Protein AF-A0A936KXI1-F1 (afdb_monomer)

pLDDT: mean 82.51, std 16.14, range [38.34, 97.62]

Nearest PDB structures (foldseek):
  4yu6-assembly1_A  TM=5.692E-01  e=3.712E-03  Bacillus cereus biovar anthracis str. CI
  4yu6-assembly2_B  TM=5.458E-01  e=7.527E-03  Bacillus cereus biovar anthracis str. CI

Mean predicted aligned error: 13.29 Å

Radius of gyration: 22.0 Å; Cα contacts (8 Å, |Δi|>4): 319; chains: 1; bounding box: 42×42×62 Å

Secondary structure (DSSP, 8-state):
------EEEE-SS-EEEE-TTSBEEEE-TTT--EEEEEE-TTSSSEEEEEEEP-SS-GGG-HHHHTT-PPBT----HHHHHHHHHHHHHHHH-TT-S--------PPPPTT-PPPP------EEEEEEEEEEE-SSS---S--HHHHHHHHH-SS-EETTEES-HHHHHHHHTTTSEEEEEEEEEEEEPSS-HHHHHTSTT--S--

Solvent-accessible surface area (backbone atoms only — not comparable to full-atom values): 12319 Å² total; per-residue (Å²): 135,90,84,64,70,68,43,77,52,71,58,93,36,43,42,42,41,21,40,86,84,35,40,20,42,40,42,39,85,85,82,64,50,42,17,37,32,43,58,48,98,78,16,79,44,78,40,70,68,82,41,72,62,79,58,64,55,52,87,81,33,67,74,56,52,72,64,72,69,58,65,69,55,62,64,32,70,68,55,51,52,51,47,32,52,52,29,41,33,72,69,46,34,89,82,45,59,74,78,71,70,72,76,73,82,70,79,78,64,91,82,72,71,79,71,79,76,72,72,77,64,67,46,75,47,79,48,80,42,76,40,71,30,19,84,81,54,61,78,79,87,68,60,65,64,59,51,41,28,40,39,55,23,84,77,19,78,56,98,92,38,82,42,8,58,18,43,52,43,22,60,80,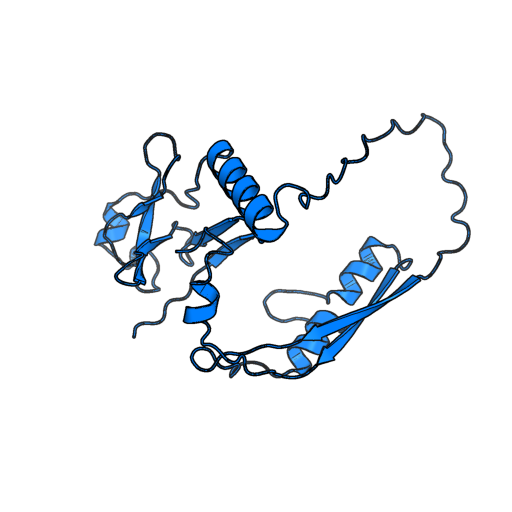46,77,60,25,33,44,47,44,58,50,69,44,67,81,42,72,48,95,55,38,52,70,60,58,64,66,43,87,69,55,71,46,80,92

Foldseek 3Di:
DQDADWDWDDDPQAIWTAAPQAFTWAADPPPRFIAGWAADPQLLDTDGPPHTDRRDDQVVPPSSVVPPGDGNRHRDPVNSVVSSVVLQCLQQNPPGPPPPVVPDPDPDPPPDDPDDPPDQQQDEDEAEAEAEAEPQGGDDPDFLVLVQCQAANQARDPPNDGGHVQNVQCVVSVNSYGYHYDRDDYDYDPHGPVVVVPPVSYPHHD

Structure (mmCIF, N/CA/C/O backbone):
data_AF-A0A936KXI1-F1
#
_entry.id   AF-A0A936KXI1-F1
#
loop_
_atom_site.group_PDB
_atom_site.id
_atom_site.type_symbol
_atom_site.label_atom_id
_atom_site.label_alt_id
_atom_site.label_comp_id
_atom_site.label_asym_id
_atom_site.label_entity_id
_atom_site.label_seq_id
_atom_site.pdbx_PDB_ins_code
_atom_site.Cartn_x
_atom_site.Cartn_y
_atom_site.Cartn_z
_atom_site.occupancy
_atom_site.B_iso_or_equiv
_atom_site.auth_seq_id
_atom_site.auth_comp_id
_atom_site.auth_asym_id
_atom_site.auth_atom_id
_atom_site.pdbx_PDB_model_num
ATOM 1 N N . MET A 1 1 ? 0.530 -11.771 -18.719 1.00 55.81 1 MET A N 1
ATOM 2 C CA . MET A 1 1 ? 0.597 -10.568 -17.866 1.00 55.81 1 MET A CA 1
ATOM 3 C C . MET A 1 1 ? 1.732 -10.787 -16.880 1.00 55.81 1 MET A C 1
ATOM 5 O O . MET A 1 1 ? 1.779 -11.860 -16.292 1.00 55.81 1 MET A O 1
ATOM 9 N N . VAL A 1 2 ? 2.698 -9.870 -16.799 1.00 68.06 2 VAL A N 1
ATOM 10 C CA . VAL A 1 2 ? 3.819 -9.984 -15.850 1.00 68.06 2 VAL A CA 1
ATOM 11 C C . VAL A 1 2 ? 3.381 -9.316 -14.554 1.00 68.06 2 VAL A C 1
ATOM 13 O O . VAL A 1 2 ? 2.976 -8.159 -14.580 1.00 68.06 2 VAL A O 1
ATOM 16 N N . ARG A 1 3 ? 3.416 -10.058 -13.446 1.00 80.56 3 ARG A N 1
ATOM 17 C CA . ARG A 1 3 ? 3.141 -9.536 -12.105 1.00 80.56 3 ARG A CA 1
ATOM 18 C C . ARG A 1 3 ? 4.456 -9.086 -11.478 1.00 80.56 3 ARG A C 1
ATOM 20 O O . ARG A 1 3 ? 5.458 -9.786 -11.610 1.00 80.56 3 ARG A O 1
ATOM 27 N N . VAL A 1 4 ? 4.442 -7.937 -10.812 1.00 88.88 4 VAL A N 1
ATOM 28 C CA . VAL A 1 4 ? 5.597 -7.390 -10.093 1.00 88.88 4 VAL A CA 1
ATOM 29 C C . VAL A 1 4 ? 5.170 -6.970 -8.694 1.00 88.88 4 VAL A C 1
ATOM 31 O O . VAL A 1 4 ? 4.046 -6.507 -8.508 1.00 88.88 4 VAL A O 1
ATOM 34 N N . ASP A 1 5 ? 6.069 -7.120 -7.727 1.00 91.75 5 ASP A N 1
ATOM 35 C CA . ASP A 1 5 ? 5.841 -6.673 -6.355 1.00 91.75 5 ASP A CA 1
ATOM 36 C C . ASP A 1 5 ? 6.420 -5.270 -6.156 1.00 91.75 5 ASP A C 1
ATOM 38 O O . ASP A 1 5 ? 7.532 -4.972 -6.594 1.00 91.75 5 ASP A O 1
ATOM 42 N N . VAL A 1 6 ? 5.672 -4.407 -5.470 1.00 93.12 6 VAL A N 1
ATOM 43 C CA . VAL A 1 6 ? 6.059 -3.021 -5.171 1.00 93.12 6 VAL A CA 1
ATOM 44 C C . VAL A 1 6 ? 5.802 -2.702 -3.701 1.00 93.12 6 VAL A C 1
ATOM 46 O O . VAL A 1 6 ? 4.993 -3.350 -3.039 1.00 93.12 6 VAL A O 1
ATOM 49 N N . LYS A 1 7 ? 6.484 -1.681 -3.183 1.00 91.88 7 LYS A N 1
ATOM 50 C CA . LYS A 1 7 ? 6.199 -1.083 -1.876 1.00 91.88 7 LYS A CA 1
ATOM 51 C C . LYS A 1 7 ? 5.368 0.174 -2.079 1.00 91.88 7 LYS A C 1
ATOM 53 O O . LYS A 1 7 ? 5.779 1.064 -2.819 1.00 91.88 7 LYS A O 1
ATOM 58 N N . LEU A 1 8 ? 4.228 0.258 -1.402 1.00 91.12 8 LEU A N 1
ATOM 59 C CA . LEU A 1 8 ? 3.399 1.459 -1.385 1.00 91.12 8 LEU A CA 1
ATOM 60 C C . LEU A 1 8 ? 3.671 2.263 -0.114 1.00 91.12 8 LEU A C 1
ATOM 62 O O . LEU A 1 8 ? 3.785 1.709 0.978 1.00 91.12 8 LEU A O 1
ATOM 66 N N . TYR A 1 9 ? 3.769 3.579 -0.269 1.00 88.50 9 TYR A N 1
ATOM 67 C CA . TYR A 1 9 ? 3.943 4.529 0.824 1.00 88.50 9 TYR A CA 1
ATOM 68 C C . TYR A 1 9 ? 2.925 5.646 0.685 1.00 88.50 9 TYR A C 1
ATOM 70 O O . TYR A 1 9 ? 2.860 6.274 -0.370 1.00 88.50 9 TYR A O 1
ATOM 78 N N . GLY A 1 10 ? 2.202 5.967 1.751 1.00 86.69 10 GLY A N 1
ATOM 79 C CA . GLY A 1 10 ? 1.204 7.022 1.681 1.00 86.69 10 GLY A CA 1
ATOM 80 C C . GLY A 1 10 ? 0.143 6.938 2.758 1.00 86.69 10 GLY A C 1
ATOM 81 O O . GLY A 1 10 ? 0.316 6.244 3.760 1.00 86.69 10 GLY A O 1
ATOM 82 N N . ASP A 1 11 ? -0.935 7.660 2.498 1.00 81.62 11 ASP A N 1
ATOM 83 C CA . ASP A 1 11 ? -2.193 7.661 3.232 1.00 81.62 11 ASP A CA 1
ATOM 84 C C . ASP A 1 11 ? -3.369 7.561 2.241 1.00 81.62 11 ASP A C 1
ATOM 86 O O . ASP A 1 11 ? -3.169 7.350 1.042 1.00 81.62 11 ASP A O 1
ATOM 90 N N . GLU A 1 12 ? -4.602 7.693 2.731 1.00 78.56 12 GLU A N 1
ATOM 91 C CA . GLU A 1 12 ? -5.818 7.620 1.916 1.00 78.56 12 GLU A CA 1
ATOM 92 C C . GLU A 1 12 ? -5.950 8.736 0.861 1.00 78.56 12 GLU A C 1
ATOM 94 O O . GLU A 1 12 ? -6.816 8.655 -0.008 1.00 78.56 12 GLU A O 1
ATOM 99 N N . PHE A 1 13 ? -5.110 9.775 0.913 1.00 83.19 13 PHE A N 1
ATOM 100 C CA . PHE A 1 13 ? -5.181 10.937 0.025 1.00 83.19 13 PHE A CA 1
ATOM 101 C C . PHE A 1 13 ? -4.009 11.033 -0.949 1.00 83.19 13 PHE A C 1
ATOM 103 O O . PHE A 1 13 ? -4.124 11.701 -1.976 1.00 83.19 13 PHE A O 1
ATOM 110 N N . TYR A 1 14 ? -2.875 10.414 -0.629 1.00 87.44 14 TYR A N 1
ATOM 111 C CA . TYR A 1 14 ? -1.707 10.369 -1.497 1.00 87.44 14 TYR A CA 1
ATOM 112 C C . TYR A 1 14 ? -0.905 9.095 -1.255 1.00 87.44 14 TYR A C 1
ATOM 114 O O . TYR A 1 14 ? -0.439 8.834 -0.146 1.00 87.44 14 TYR A O 1
ATOM 122 N N . MET A 1 15 ? -0.649 8.355 -2.330 1.00 89.69 15 MET A N 1
ATOM 123 C CA . MET A 1 15 ? 0.226 7.188 -2.332 1.00 89.69 15 MET A CA 1
ATOM 124 C C . MET A 1 15 ? 1.371 7.385 -3.322 1.00 89.69 15 MET A C 1
ATOM 126 O O . MET A 1 15 ? 1.279 8.177 -4.249 1.00 89.69 15 MET A O 1
ATOM 130 N N . ARG A 1 16 ? 2.471 6.665 -3.119 1.00 93.25 16 ARG A N 1
ATOM 131 C CA . ARG A 1 16 ? 3.530 6.477 -4.114 1.00 93.25 16 ARG A CA 1
ATOM 132 C C . ARG A 1 16 ? 3.997 5.032 -4.096 1.00 93.25 16 ARG A C 1
ATOM 134 O O . ARG A 1 16 ? 4.018 4.406 -3.033 1.00 93.25 16 ARG A O 1
ATOM 141 N N . ALA A 1 17 ? 4.435 4.546 -5.248 1.00 95.31 17 ALA A N 1
ATOM 142 C CA . ALA A 1 17 ? 5.029 3.227 -5.386 1.00 95.31 17 ALA A CA 1
ATOM 143 C C . ALA A 1 17 ? 6.557 3.314 -5.475 1.00 95.31 17 ALA A C 1
ATOM 145 O O . ALA A 1 17 ? 7.117 4.211 -6.106 1.00 95.31 17 ALA A O 1
ATOM 146 N N . GLU A 1 18 ? 7.232 2.349 -4.863 1.00 97.19 18 GLU A N 1
ATOM 147 C CA . GLU A 1 18 ? 8.666 2.134 -5.002 1.00 97.19 18 GLU A CA 1
ATOM 148 C C . GLU A 1 18 ? 8.944 0.656 -5.311 1.00 97.19 18 GLU A C 1
ATOM 150 O O . GLU A 1 18 ? 8.228 -0.243 -4.861 1.00 97.19 18 GLU A O 1
ATOM 155 N N . SER A 1 19 ? 10.011 0.387 -6.060 1.00 96.38 19 SER A N 1
ATOM 156 C CA . SER A 1 19 ? 10.556 -0.960 -6.210 1.00 96.38 19 SER A CA 1
ATOM 157 C C . SER A 1 19 ? 11.026 -1.504 -4.857 1.00 96.38 19 SER A C 1
ATOM 159 O O . SER A 1 19 ? 11.276 -0.755 -3.906 1.00 96.38 19 SER A O 1
ATOM 161 N N . LEU A 1 20 ? 11.212 -2.823 -4.754 1.00 95.56 20 LEU A N 1
ATOM 162 C CA . LEU A 1 20 ? 11.639 -3.449 -3.494 1.00 95.56 20 LEU A CA 1
ATOM 163 C C . LEU A 1 20 ? 12.973 -2.898 -2.948 1.00 95.56 20 LEU A C 1
ATOM 165 O O . LEU A 1 20 ? 13.183 -2.904 -1.730 1.00 95.56 20 LEU A O 1
ATOM 169 N N . ASP A 1 21 ? 13.836 -2.382 -3.825 1.00 95.31 21 ASP A N 1
ATOM 170 C CA . ASP A 1 21 ? 15.131 -1.763 -3.528 1.00 95.31 21 ASP A CA 1
ATOM 171 C C . ASP A 1 21 ? 15.111 -0.221 -3.417 1.00 95.31 21 ASP A C 1
ATOM 173 O O . ASP A 1 21 ? 16.173 0.381 -3.206 1.00 95.31 21 ASP A O 1
ATOM 177 N N . GLY A 1 22 ? 13.925 0.402 -3.459 1.00 96.44 22 GLY A N 1
ATOM 178 C CA . GLY A 1 22 ? 13.686 1.790 -3.039 1.00 96.44 22 GLY A CA 1
ATOM 179 C C . GLY A 1 22 ? 13.695 2.841 -4.149 1.00 96.44 22 GLY A C 1
ATOM 180 O O . GLY A 1 22 ? 13.932 4.014 -3.859 1.00 96.44 22 GLY A O 1
ATOM 181 N N . TYR A 1 23 ? 13.486 2.457 -5.409 1.00 97.62 23 TYR A N 1
ATOM 182 C CA . TYR A 1 23 ? 13.393 3.403 -6.523 1.00 97.62 23 TYR A CA 1
ATOM 183 C C . TYR A 1 23 ? 11.942 3.720 -6.839 1.00 97.62 23 TYR A C 1
ATOM 185 O O . TYR A 1 23 ? 11.121 2.816 -6.960 1.00 97.62 23 TYR A O 1
ATOM 193 N N . THR A 1 24 ? 11.634 5.004 -6.984 1.00 97.50 24 THR A N 1
ATOM 194 C CA . THR A 1 24 ? 10.275 5.480 -7.242 1.00 97.50 24 THR A CA 1
ATOM 195 C C . THR A 1 24 ? 9.775 5.011 -8.599 1.00 97.50 24 THR A C 1
ATOM 197 O O . THR A 1 24 ? 10.520 5.004 -9.581 1.00 97.50 24 THR A O 1
ATOM 200 N N . LEU A 1 25 ? 8.506 4.617 -8.635 1.00 97.06 25 LEU A N 1
ATOM 201 C CA . LEU A 1 25 ? 7.828 4.092 -9.808 1.00 97.06 25 LEU A CA 1
ATOM 202 C C . LEU A 1 25 ? 6.620 4.965 -10.156 1.00 97.06 25 LEU A C 1
ATOM 204 O O . LEU A 1 25 ? 5.967 5.509 -9.267 1.00 97.06 25 LEU A O 1
ATOM 208 N N . VAL A 1 26 ? 6.313 5.060 -11.446 1.00 95.56 26 VAL A N 1
ATOM 209 C CA . VAL A 1 26 ? 5.065 5.635 -11.972 1.00 95.56 26 VAL A CA 1
ATOM 210 C C . VAL A 1 26 ? 4.418 4.634 -12.915 1.00 95.56 26 VAL A C 1
ATOM 212 O O . VAL A 1 26 ? 5.120 3.861 -13.572 1.00 95.56 26 VAL A O 1
ATOM 215 N N . GLN A 1 27 ? 3.093 4.629 -12.980 1.00 92.56 27 GLN A N 1
ATOM 216 C CA . GLN A 1 27 ? 2.367 3.854 -13.972 1.00 92.56 27 GLN A CA 1
ATOM 217 C C . GLN A 1 27 ? 2.050 4.749 -15.177 1.00 92.56 27 GLN A C 1
ATOM 219 O O . GLN A 1 27 ? 1.901 5.960 -15.065 1.00 92.56 27 GLN A O 1
ATOM 224 N N . ASP A 1 28 ? 2.047 4.168 -16.372 1.00 87.88 28 ASP A N 1
ATOM 225 C CA . ASP A 1 28 ? 1.541 4.854 -17.554 1.00 87.88 28 ASP A CA 1
ATOM 226 C C . ASP A 1 28 ? 0.023 4.673 -17.643 1.00 87.88 28 ASP A C 1
ATOM 228 O O . ASP A 1 28 ? -0.487 3.549 -17.630 1.00 87.88 28 ASP A O 1
ATOM 232 N N . SER A 1 29 ? -0.711 5.777 -17.765 1.00 82.31 29 SER A N 1
ATOM 233 C CA . SER A 1 29 ? -2.174 5.771 -17.674 1.00 82.31 29 SER A CA 1
ATOM 234 C C . SER A 1 29 ? -2.859 4.983 -18.797 1.00 82.31 29 SER A C 1
ATOM 236 O O . SER A 1 29 ? -3.957 4.460 -18.577 1.00 82.31 29 SER A O 1
ATOM 238 N N . ILE A 1 30 ? -2.207 4.852 -19.962 1.00 83.44 30 ILE A N 1
ATOM 239 C CA . ILE A 1 30 ? -2.732 4.173 -21.155 1.00 83.44 30 ILE A CA 1
ATOM 240 C C . ILE A 1 30 ? -2.323 2.698 -21.170 1.00 83.44 30 ILE A C 1
ATOM 242 O O . ILE A 1 30 ? -3.168 1.810 -21.255 1.00 83.44 30 ILE A O 1
ATOM 246 N N . SER A 1 31 ? -1.023 2.426 -21.112 1.00 85.25 31 SER A N 1
ATOM 247 C CA . SER A 1 31 ? -0.453 1.087 -21.266 1.00 85.25 31 SER A CA 1
ATOM 248 C C . SER A 1 31 ? -0.425 0.280 -19.969 1.00 85.25 31 SER A C 1
ATOM 250 O O . SER A 1 31 ? -0.232 -0.935 -20.017 1.00 85.25 31 SER A O 1
ATOM 252 N N . LYS A 1 32 ? -0.621 0.942 -18.820 1.00 85.88 32 LYS A N 1
ATOM 253 C CA . LYS A 1 32 ? -0.592 0.373 -17.463 1.00 85.88 32 LYS A CA 1
ATOM 254 C C . LYS A 1 32 ? 0.742 -0.262 -17.060 1.00 85.88 32 LYS A C 1
ATOM 256 O O . LYS A 1 32 ? 0.832 -0.882 -15.998 1.00 85.88 32 LYS A O 1
ATOM 261 N N . TRP A 1 33 ? 1.794 -0.073 -17.858 1.00 89.88 33 TRP A N 1
ATOM 262 C CA . TRP A 1 33 ? 3.148 -0.468 -17.489 1.00 89.88 33 TRP A CA 1
ATOM 263 C C . TRP A 1 33 ? 3.687 0.416 -16.373 1.00 89.88 33 TRP A C 1
ATOM 265 O O . TRP A 1 33 ? 3.422 1.615 -16.323 1.00 89.88 33 TRP A O 1
ATOM 275 N N . ILE A 1 34 ? 4.469 -0.199 -15.490 1.00 93.62 34 ILE A N 1
ATOM 276 C CA . ILE A 1 34 ? 5.136 0.478 -14.386 1.00 93.62 34 ILE A CA 1
ATOM 277 C C . ILE A 1 34 ? 6.562 0.798 -14.824 1.00 93.62 34 ILE A C 1
ATOM 279 O O . ILE A 1 34 ? 7.310 -0.093 -15.233 1.00 93.62 34 ILE A O 1
ATOM 283 N N . TYR A 1 35 ? 6.939 2.064 -14.727 1.00 96.00 35 TYR A N 1
ATOM 284 C CA . TYR A 1 35 ? 8.237 2.583 -15.124 1.00 96.00 35 TYR A CA 1
ATOM 285 C C . TYR A 1 35 ? 8.993 3.107 -13.914 1.00 96.00 35 TYR A C 1
ATOM 287 O O . TYR A 1 35 ? 8.398 3.645 -12.979 1.00 96.00 35 TYR A O 1
ATOM 295 N N . TYR A 1 36 ? 10.320 3.013 -13.956 1.00 97.25 36 TYR A N 1
ATOM 296 C CA . TYR A 1 36 ? 11.145 3.799 -13.049 1.00 97.25 36 TYR A CA 1
ATOM 297 C C . TYR A 1 36 ? 10.913 5.289 -13.292 1.00 97.25 36 TYR A C 1
ATOM 299 O O . TYR A 1 36 ? 10.778 5.718 -14.443 1.00 97.25 36 TYR A O 1
ATOM 307 N N . ALA A 1 37 ? 10.904 6.069 -12.217 1.00 96.88 37 ALA A N 1
ATOM 308 C CA . ALA A 1 37 ? 10.620 7.492 -12.255 1.00 96.88 37 ALA A CA 1
ATOM 309 C C . ALA A 1 37 ? 11.747 8.322 -11.642 1.00 96.88 37 ALA A C 1
ATOM 311 O O . ALA A 1 37 ? 12.488 7.867 -10.768 1.00 96.88 37 ALA A O 1
ATOM 312 N N . GLN A 1 38 ? 11.825 9.578 -12.065 1.00 95.31 38 GLN A N 1
ATOM 313 C CA . GLN A 1 38 ? 12.667 10.593 -11.447 1.00 95.31 38 GLN A CA 1
ATOM 314 C C . GLN A 1 38 ? 11.890 11.892 -11.283 1.00 95.31 38 GLN A C 1
ATOM 316 O O . GLN A 1 38 ? 10.978 12.188 -12.049 1.00 95.31 38 GLN A O 1
ATOM 321 N N . CYS A 1 39 ? 12.270 12.700 -10.304 1.00 94.56 39 CYS A N 1
ATOM 322 C CA . CYS A 1 39 ? 11.719 14.040 -10.193 1.00 94.56 39 CYS A CA 1
ATOM 323 C C . CYS A 1 39 ? 12.181 14.928 -11.357 1.00 94.56 39 CYS A C 1
ATOM 325 O O . CYS A 1 39 ? 13.323 14.831 -11.814 1.00 94.56 39 CYS A O 1
ATOM 327 N N . ASN A 1 40 ? 11.316 15.849 -11.783 1.00 94.25 40 ASN A N 1
ATOM 328 C CA . ASN A 1 40 ? 11.764 17.041 -12.502 1.00 94.25 40 ASN A CA 1
ATOM 329 C C . ASN A 1 40 ? 12.610 17.953 -11.577 1.00 94.25 40 ASN A C 1
ATOM 331 O O . ASN A 1 40 ? 12.806 17.647 -10.399 1.00 94.25 40 ASN A O 1
ATOM 335 N N . GLN A 1 41 ? 13.117 19.077 -12.096 1.00 93.06 41 GLN A N 1
ATOM 336 C CA . GLN A 1 41 ? 14.083 19.932 -11.381 1.00 93.06 41 GLN A CA 1
ATOM 337 C C . GLN A 1 41 ? 13.628 20.344 -9.968 1.00 93.06 41 GLN A C 1
ATOM 339 O O . GLN A 1 41 ? 14.416 20.252 -9.029 1.00 93.06 41 GLN A O 1
ATOM 344 N N . ASP A 1 42 ? 12.352 20.700 -9.801 1.00 93.94 42 ASP A N 1
ATOM 345 C CA . ASP A 1 42 ? 11.795 21.177 -8.525 1.00 93.94 42 ASP A CA 1
ATOM 346 C C . ASP A 1 42 ? 10.989 20.102 -7.776 1.00 93.94 42 ASP A C 1
ATOM 348 O O . ASP A 1 42 ? 10.290 20.386 -6.794 1.00 93.94 42 ASP A O 1
ATOM 352 N N . CYS A 1 43 ? 11.050 18.853 -8.250 1.00 93.31 43 CYS A N 1
ATOM 353 C CA . CYS A 1 43 ? 10.237 17.740 -7.764 1.00 93.31 43 CYS A CA 1
ATOM 354 C C . CYS A 1 43 ? 8.734 18.067 -7.734 1.00 93.31 43 CYS A C 1
ATOM 356 O O . CYS A 1 43 ? 8.020 17.619 -6.840 1.00 93.31 43 CYS A O 1
ATOM 358 N N . SER A 1 44 ? 8.244 18.883 -8.668 1.00 94.94 44 SER A N 1
ATOM 359 C CA . SER A 1 44 ? 6.809 19.142 -8.815 1.00 94.94 44 SER A CA 1
ATOM 360 C C . SER A 1 44 ? 6.091 18.042 -9.594 1.00 94.94 44 SER A C 1
ATOM 362 O O . SER A 1 44 ? 4.871 17.945 -9.513 1.00 94.94 44 SER A O 1
ATOM 364 N N . GLU A 1 45 ? 6.846 17.188 -10.286 1.00 94.06 45 GLU A N 1
ATOM 365 C CA . GLU A 1 45 ? 6.342 16.066 -11.072 1.00 94.06 45 GLU A CA 1
ATOM 366 C C . GLU A 1 45 ? 7.309 14.874 -10.999 1.00 94.06 45 GLU A C 1
ATOM 368 O O . GLU A 1 45 ? 8.532 15.060 -10.944 1.00 94.06 45 GLU A O 1
ATOM 373 N N . LEU A 1 46 ? 6.757 13.655 -11.008 1.00 95.31 46 LEU A N 1
ATOM 374 C CA . LEU A 1 46 ? 7.499 12.409 -11.196 1.00 95.31 46 LEU A CA 1
ATOM 375 C C . LEU A 1 46 ? 7.420 12.013 -12.670 1.00 95.31 46 LEU A C 1
ATOM 377 O O . LEU A 1 46 ? 6.364 11.647 -13.173 1.00 95.31 46 LEU A O 1
ATOM 381 N N . LEU A 1 47 ? 8.552 12.085 -13.356 1.00 94.88 47 LEU A N 1
ATOM 382 C CA . LEU A 1 47 ? 8.676 11.798 -14.774 1.00 94.88 47 LEU A CA 1
ATOM 383 C C . LEU A 1 47 ? 9.084 10.343 -14.986 1.00 94.88 47 LEU A C 1
ATOM 385 O O . LEU A 1 47 ? 10.064 9.874 -14.399 1.00 94.88 47 LEU A O 1
ATOM 389 N N . SER A 1 48 ? 8.364 9.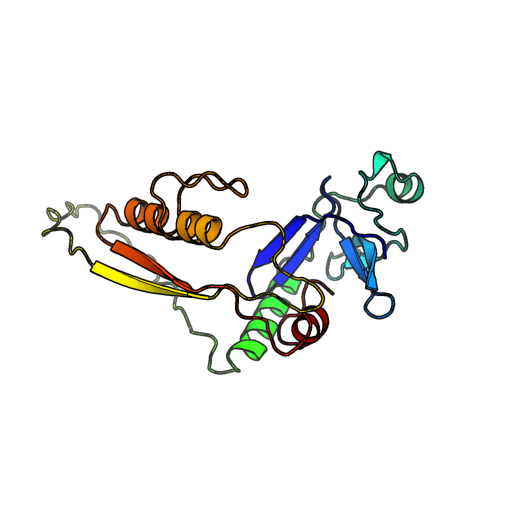650 -15.868 1.00 95.88 48 SER A N 1
ATOM 390 C CA . SER A 1 48 ? 8.768 8.328 -16.345 1.00 95.88 48 SER A CA 1
ATOM 391 C C . SER A 1 48 ? 10.123 8.405 -17.046 1.00 95.88 48 SER A C 1
ATOM 393 O O . SER A 1 48 ? 10.375 9.277 -17.877 1.00 95.88 48 SER A O 1
ATOM 395 N N . THR A 1 49 ? 10.989 7.448 -16.739 1.00 95.25 49 THR A N 1
ATOM 396 C CA . THR A 1 49 ? 12.277 7.267 -17.422 1.00 95.25 49 THR A CA 1
ATOM 397 C C . THR A 1 49 ? 12.146 6.489 -18.733 1.00 95.25 49 THR A C 1
ATOM 399 O O . THR A 1 49 ? 13.123 6.342 -19.464 1.00 95.25 49 THR A O 1
ATOM 402 N N . GLY A 1 50 ? 10.965 5.925 -19.015 1.00 94.88 50 GLY A N 1
ATOM 403 C CA . GLY A 1 50 ? 10.743 4.999 -20.128 1.00 94.88 50 GLY A CA 1
ATOM 404 C C . GLY A 1 50 ? 11.303 3.588 -19.902 1.00 94.88 50 GLY A C 1
ATOM 405 O O . GLY A 1 50 ? 11.079 2.707 -20.732 1.00 94.88 50 GLY A O 1
ATOM 406 N N . VAL A 1 51 ? 11.979 3.324 -18.775 1.00 95.56 51 VAL A N 1
ATOM 407 C CA . VAL A 1 51 ? 12.482 1.987 -18.427 1.00 95.56 51 VAL A CA 1
ATOM 408 C C . VAL A 1 51 ? 11.472 1.243 -17.558 1.00 95.56 51 VAL A C 1
ATOM 410 O O . VAL A 1 51 ? 11.155 1.676 -16.451 1.00 95.56 51 VAL A O 1
ATOM 413 N N . ILE A 1 52 ? 10.979 0.109 -18.060 1.00 95.06 52 ILE A N 1
ATOM 414 C CA . ILE A 1 52 ? 9.979 -0.724 -17.378 1.00 95.06 52 ILE A CA 1
ATOM 415 C C . ILE A 1 52 ? 10.587 -1.382 -16.133 1.00 95.06 52 ILE A C 1
ATOM 417 O O . ILE A 1 52 ? 11.687 -1.946 -16.178 1.00 95.06 52 ILE A O 1
ATOM 421 N N . TYR A 1 53 ? 9.836 -1.362 -15.034 1.00 95.56 53 TYR A N 1
ATOM 422 C CA . TYR A 1 53 ? 10.117 -2.161 -13.852 1.00 95.56 53 TYR A CA 1
ATOM 423 C C . TYR A 1 53 ? 9.616 -3.595 -14.045 1.00 95.56 53 TYR A C 1
ATOM 425 O O . TYR A 1 53 ? 8.426 -3.839 -14.224 1.00 95.56 53 TYR A O 1
ATOM 433 N N . SER A 1 54 ? 10.533 -4.559 -13.988 1.00 92.44 54 SER A N 1
ATOM 434 C CA . SER A 1 54 ? 10.252 -5.982 -14.216 1.00 92.44 54 SER A CA 1
ATOM 435 C C . SER A 1 54 ? 10.194 -6.820 -12.932 1.00 92.44 54 SER A C 1
ATOM 437 O O . SER A 1 54 ? 10.255 -8.045 -13.000 1.00 92.44 54 SER A O 1
ATOM 439 N N . GLY A 1 55 ? 10.110 -6.189 -11.753 1.00 92.56 55 GLY A N 1
ATOM 440 C CA . GLY A 1 55 ? 10.042 -6.899 -10.466 1.00 92.56 55 GLY A CA 1
ATOM 441 C C . GLY A 1 55 ? 11.400 -7.311 -9.882 1.00 92.56 55 GLY A C 1
ATOM 442 O O . GLY A 1 55 ? 11.452 -7.963 -8.846 1.00 92.56 55 GLY A O 1
ATOM 443 N N . SER A 1 56 ? 12.513 -6.938 -10.520 1.00 92.25 56 SER A N 1
ATOM 444 C CA . SER A 1 56 ? 13.878 -7.237 -10.055 1.00 92.25 56 SER A CA 1
ATOM 445 C C . SER A 1 56 ? 14.607 -5.987 -9.563 1.00 92.25 56 SER A C 1
ATOM 447 O O . SER A 1 56 ? 14.270 -4.874 -9.960 1.00 92.25 56 SER A O 1
ATOM 449 N N . ALA A 1 57 ? 15.627 -6.166 -8.717 1.00 93.19 57 ALA A N 1
ATOM 450 C CA . ALA A 1 57 ? 16.486 -5.065 -8.274 1.00 93.19 57 ALA A CA 1
ATOM 451 C C . ALA A 1 57 ? 17.093 -4.311 -9.469 1.00 93.19 57 ALA A C 1
ATOM 453 O O . ALA A 1 57 ? 17.439 -4.928 -10.481 1.00 93.19 57 ALA A O 1
ATOM 454 N N . ILE A 1 58 ? 17.283 -2.997 -9.331 1.00 93.06 58 ILE A N 1
ATOM 455 C CA . ILE A 1 58 ? 17.766 -2.125 -10.409 1.00 93.06 58 ILE A CA 1
ATOM 456 C C . ILE A 1 58 ? 19.122 -2.584 -10.958 1.00 93.06 58 ILE A C 1
ATOM 458 O O . ILE A 1 58 ? 19.381 -2.449 -12.146 1.00 93.06 58 ILE A O 1
ATOM 462 N N . ALA A 1 59 ? 19.966 -3.192 -10.114 1.00 91.44 59 ALA A N 1
ATOM 463 C CA . ALA A 1 59 ? 21.270 -3.731 -10.501 1.00 91.44 59 ALA A CA 1
ATOM 464 C C . ALA A 1 59 ? 21.171 -4.825 -11.582 1.00 91.44 59 ALA A C 1
ATOM 466 O O . ALA A 1 59 ? 22.106 -5.014 -12.355 1.00 91.44 59 ALA A O 1
ATOM 467 N N . ASN A 1 60 ? 20.025 -5.510 -11.667 1.00 91.62 60 ASN A N 1
ATOM 468 C CA . ASN A 1 60 ? 19.741 -6.524 -12.683 1.00 91.62 60 ASN A CA 1
ATOM 469 C C . ASN A 1 60 ? 19.107 -5.928 -13.953 1.00 91.62 60 ASN A C 1
ATOM 471 O O . ASN A 1 60 ? 18.853 -6.652 -14.913 1.00 91.62 60 ASN A O 1
ATOM 475 N N . ASN A 1 61 ? 18.848 -4.619 -13.977 1.00 90.31 61 ASN A N 1
ATOM 476 C CA . ASN A 1 61 ? 18.313 -3.890 -15.118 1.00 90.31 61 ASN A CA 1
ATOM 477 C C . ASN A 1 61 ? 19.353 -2.866 -15.594 1.00 90.31 61 ASN A C 1
ATOM 479 O O . ASN A 1 61 ? 19.432 -1.754 -15.079 1.00 90.31 61 ASN A O 1
ATOM 483 N N . GLN A 1 62 ? 20.153 -3.238 -16.597 1.00 90.88 62 GLN A N 1
ATOM 484 C CA . GLN A 1 62 ? 21.251 -2.398 -17.096 1.00 90.88 62 GLN A CA 1
ATOM 485 C C . GLN A 1 62 ? 20.782 -1.017 -17.574 1.00 90.88 62 GLN A C 1
ATOM 487 O O . GLN A 1 62 ? 21.468 -0.024 -17.333 1.00 90.88 62 GLN A O 1
ATOM 492 N N . ALA A 1 63 ? 19.603 -0.942 -18.203 1.00 92.62 63 ALA A N 1
ATOM 493 C CA . ALA A 1 63 ? 19.032 0.325 -18.646 1.00 92.62 63 ALA A CA 1
ATOM 494 C C . ALA A 1 63 ? 18.727 1.229 -17.445 1.00 92.62 63 ALA A C 1
ATOM 496 O O . ALA A 1 63 ? 19.190 2.364 -17.410 1.00 92.62 63 ALA A O 1
ATOM 497 N N . ALA A 1 64 ? 18.043 0.712 -16.420 1.00 92.00 64 ALA A N 1
ATOM 498 C CA . ALA A 1 64 ? 17.707 1.490 -15.229 1.00 92.00 64 ALA A CA 1
ATOM 499 C C . ALA A 1 64 ? 18.944 1.851 -14.388 1.00 92.00 64 ALA A C 1
ATOM 501 O O . ALA A 1 64 ? 19.067 2.981 -13.920 1.00 92.00 64 ALA A O 1
ATOM 502 N N . ALA A 1 65 ? 19.895 0.923 -14.237 1.00 91.88 65 ALA A N 1
ATOM 503 C CA . ALA A 1 65 ? 21.133 1.147 -13.492 1.00 91.88 65 ALA A CA 1
ATOM 504 C C . ALA A 1 65 ? 21.980 2.290 -14.081 1.00 91.88 65 ALA A C 1
ATOM 506 O O . ALA A 1 65 ? 22.652 3.001 -13.338 1.00 91.88 65 ALA A O 1
ATOM 507 N N . SER A 1 66 ? 21.916 2.505 -15.400 1.00 92.94 66 SER A N 1
ATOM 508 C CA . SER A 1 66 ? 22.646 3.587 -16.075 1.00 92.94 66 SER A CA 1
ATOM 509 C C . SER A 1 66 ? 22.085 4.995 -15.814 1.00 92.94 66 SER A C 1
ATOM 511 O O . SER A 1 66 ? 22.781 5.982 -16.053 1.00 92.94 66 SER A O 1
ATOM 513 N N . LEU A 1 67 ? 20.856 5.105 -15.291 1.00 91.88 67 LEU A N 1
ATOM 514 C CA . LEU A 1 67 ? 20.152 6.381 -15.114 1.00 91.88 67 LEU A CA 1
ATOM 515 C C . LEU A 1 67 ? 20.518 7.132 -13.825 1.00 91.88 67 LEU A C 1
ATOM 517 O O . LEU A 1 67 ? 20.080 8.264 -13.648 1.00 91.88 67 LEU A O 1
ATOM 521 N N . ASN A 1 68 ? 21.310 6.535 -12.924 1.00 90.06 68 ASN A N 1
ATOM 522 C CA . ASN A 1 68 ? 21.710 7.140 -11.641 1.00 90.06 68 ASN A CA 1
ATOM 523 C C . ASN A 1 68 ? 20.526 7.700 -10.824 1.00 90.06 68 ASN A C 1
ATOM 525 O O . ASN A 1 68 ? 20.609 8.777 -10.232 1.00 90.06 68 ASN A O 1
ATOM 529 N N . LEU A 1 69 ? 19.413 6.964 -10.803 1.00 94.88 69 LEU A N 1
ATOM 530 C CA . LEU A 1 69 ? 18.194 7.384 -10.119 1.00 94.88 69 LEU A CA 1
ATOM 531 C C . LEU A 1 69 ? 18.422 7.554 -8.613 1.00 94.88 69 LEU A C 1
ATOM 533 O O . LEU A 1 69 ? 19.152 6.788 -7.978 1.00 94.88 69 LEU A O 1
ATOM 537 N N . LEU A 1 70 ? 17.743 8.537 -8.026 1.00 94.56 70 LEU A N 1
ATOM 538 C CA . LEU A 1 70 ? 17.722 8.718 -6.580 1.00 94.56 70 LEU A CA 1
ATOM 539 C C . LEU A 1 70 ? 16.693 7.780 -5.950 1.00 94.56 70 LEU A C 1
ATOM 541 O O . LEU A 1 70 ? 15.558 7.672 -6.417 1.00 94.56 70 LEU A O 1
ATOM 545 N N . LYS A 1 71 ? 17.082 7.129 -4.853 1.00 95.88 71 LYS A N 1
ATOM 546 C CA . LYS A 1 71 ? 16.146 6.351 -4.039 1.00 95.88 71 LYS A CA 1
ATOM 547 C C . LYS A 1 71 ? 15.177 7.270 -3.307 1.00 95.88 71 LYS A C 1
ATOM 549 O O . LYS A 1 71 ? 15.554 8.368 -2.895 1.00 95.88 71 LYS A O 1
ATOM 554 N N . HIS A 1 72 ? 13.956 6.786 -3.104 1.00 95.25 72 HIS A N 1
ATOM 555 C CA . HIS A 1 72 ? 12.899 7.479 -2.362 1.00 95.25 72 HIS A CA 1
ATOM 556 C C . HIS A 1 72 ? 12.581 8.879 -2.914 1.00 95.25 72 HIS A C 1
ATOM 558 O O . HIS A 1 72 ? 12.209 9.789 -2.162 1.00 95.25 72 HIS A O 1
ATOM 564 N N . ALA A 1 73 ? 12.752 9.067 -4.227 1.00 94.56 73 ALA A N 1
ATOM 565 C CA . ALA A 1 73 ? 12.372 10.298 -4.900 1.00 94.56 73 ALA A CA 1
ATOM 566 C C . ALA A 1 73 ? 10.870 10.540 -4.693 1.00 94.56 73 ALA A C 1
ATOM 568 O O . ALA A 1 73 ? 10.039 9.647 -4.863 1.00 94.56 73 ALA A O 1
ATOM 569 N N . LYS A 1 74 ? 10.513 11.750 -4.282 1.00 93.81 74 LYS A N 1
ATOM 570 C CA . LYS A 1 74 ? 9.132 12.114 -3.971 1.00 93.81 74 LYS A CA 1
ATOM 571 C C . LYS A 1 74 ? 8.854 13.525 -4.440 1.00 93.81 74 LYS A C 1
ATOM 573 O O . LYS A 1 74 ? 9.761 14.357 -4.476 1.00 93.81 74 LYS A O 1
ATOM 578 N N . LEU A 1 75 ? 7.582 13.782 -4.721 1.00 94.69 75 LEU A N 1
ATOM 579 C CA . LEU A 1 75 ? 7.102 15.128 -4.971 1.00 94.69 75 LEU A CA 1
ATOM 580 C C . LEU A 1 75 ? 7.445 16.040 -3.790 1.00 94.69 75 LEU A C 1
ATOM 582 O O . LEU A 1 75 ? 7.511 15.614 -2.628 1.00 94.69 75 LEU A O 1
ATOM 586 N N . ASN A 1 76 ? 7.678 17.312 -4.086 1.00 94.19 76 ASN A N 1
ATOM 587 C CA . ASN A 1 76 ? 7.910 18.296 -3.052 1.00 94.19 76 ASN A CA 1
ATOM 588 C C . ASN A 1 76 ? 6.668 18.421 -2.152 1.00 94.19 76 ASN A C 1
ATOM 590 O O . ASN A 1 76 ? 5.532 18.115 -2.526 1.00 94.19 76 ASN A O 1
ATOM 594 N N . LYS A 1 77 ? 6.896 18.878 -0.920 1.00 93.12 77 LYS A N 1
ATOM 595 C CA . LYS A 1 77 ? 5.862 18.882 0.119 1.00 93.12 77 LYS A CA 1
ATOM 596 C C . LYS A 1 77 ? 4.645 19.735 -0.252 1.00 93.12 77 LYS A C 1
ATOM 598 O O . LYS A 1 77 ? 3.535 19.384 0.138 1.00 93.12 77 LYS A O 1
ATOM 603 N N . GLN A 1 78 ? 4.847 20.833 -0.981 1.00 93.44 78 GLN A N 1
ATOM 604 C CA . GLN A 1 78 ? 3.754 21.723 -1.364 1.00 93.44 78 GLN A CA 1
ATOM 605 C C . GLN A 1 78 ? 2.824 21.050 -2.375 1.00 93.44 78 GLN A C 1
ATOM 607 O O . GLN A 1 78 ? 1.609 21.119 -2.219 1.00 93.44 78 GLN A O 1
ATOM 612 N N . VAL A 1 79 ? 3.383 20.347 -3.361 1.00 93.38 79 VAL A N 1
ATOM 613 C CA . VAL A 1 79 ? 2.594 19.595 -4.342 1.00 93.38 79 VAL A CA 1
ATOM 614 C C . VAL A 1 79 ? 1.812 18.473 -3.666 1.00 93.38 79 VAL A C 1
ATOM 616 O O . VAL A 1 79 ? 0.608 18.375 -3.879 1.00 93.38 79 VAL A O 1
ATOM 619 N N . ILE A 1 80 ? 2.449 17.696 -2.780 1.00 89.88 80 ILE A N 1
ATOM 620 C CA . ILE A 1 80 ? 1.749 16.651 -2.011 1.00 89.88 80 ILE A CA 1
ATOM 621 C C . ILE A 1 80 ? 0.597 17.258 -1.201 1.00 89.88 80 ILE A C 1
ATOM 623 O O . ILE A 1 80 ? -0.507 16.726 -1.219 1.00 89.88 80 ILE A O 1
ATOM 627 N N . SER A 1 81 ? 0.821 18.392 -0.529 1.00 89.44 81 SER A N 1
ATOM 628 C CA . SER A 1 81 ? -0.227 19.067 0.245 1.00 89.44 81 SER A CA 1
ATOM 629 C C . SER A 1 81 ? -1.433 19.441 -0.617 1.00 89.44 81 SER A C 1
ATOM 631 O O . SER A 1 81 ? -2.566 19.250 -0.185 1.00 89.44 81 SER A O 1
ATOM 633 N N . ASN A 1 82 ? -1.192 19.939 -1.831 1.00 90.25 82 ASN A N 1
ATOM 634 C CA . ASN A 1 82 ? -2.259 20.318 -2.752 1.00 90.25 82 ASN A CA 1
ATOM 635 C C . ASN A 1 82 ? -3.029 19.084 -3.250 1.00 90.25 82 ASN A C 1
ATOM 637 O O . ASN A 1 82 ? -4.255 19.115 -3.277 1.00 90.25 82 ASN A O 1
ATOM 641 N N . ILE A 1 83 ? -2.334 17.991 -3.598 1.00 89.38 83 ILE A N 1
ATOM 642 C CA . ILE A 1 83 ? -2.976 16.722 -3.993 1.00 89.38 83 ILE A CA 1
ATOM 643 C C . ILE A 1 83 ? -3.878 16.221 -2.862 1.00 89.38 83 ILE A C 1
ATOM 645 O O . ILE A 1 83 ? -5.056 15.951 -3.085 1.00 89.38 83 ILE A O 1
ATOM 649 N N . VAL A 1 84 ? -3.350 16.184 -1.636 1.00 86.44 84 VAL A N 1
ATOM 650 C CA . VAL A 1 84 ? -4.089 15.735 -0.451 1.00 86.44 84 VAL A CA 1
ATOM 651 C C . VAL A 1 84 ? -5.324 16.602 -0.194 1.00 86.44 84 VAL A C 1
ATOM 653 O O . VAL A 1 84 ? -6.389 16.082 0.130 1.00 86.44 84 VAL A O 1
ATOM 656 N N . GLU A 1 85 ? -5.212 17.922 -0.337 1.00 86.25 85 GLU A N 1
ATOM 657 C CA . GLU A 1 85 ? -6.345 18.838 -0.175 1.00 86.25 85 GLU A CA 1
ATOM 658 C C . GLU A 1 85 ? -7.434 18.592 -1.227 1.00 86.25 85 GLU A C 1
ATOM 660 O O . GLU A 1 85 ? -8.611 18.485 -0.881 1.00 86.25 85 GLU A O 1
ATOM 665 N N . GLN A 1 86 ? -7.054 18.418 -2.495 1.00 85.31 86 GLN A N 1
ATOM 666 C CA . GLN A 1 86 ? -8.008 18.108 -3.559 1.00 85.31 86 GLN A CA 1
ATOM 667 C C . GLN A 1 86 ? -8.670 16.740 -3.356 1.00 85.31 86 GLN A C 1
ATOM 669 O O . GLN A 1 86 ? -9.884 16.621 -3.524 1.00 85.31 86 GLN A O 1
ATOM 674 N N . ALA A 1 87 ? -7.912 15.724 -2.936 1.00 83.44 87 ALA A N 1
ATOM 675 C CA . ALA A 1 87 ? -8.449 14.404 -2.617 1.00 83.44 87 ALA A CA 1
ATOM 676 C C . ALA A 1 87 ? -9.465 14.469 -1.463 1.00 83.44 87 ALA A C 1
ATOM 678 O O . ALA A 1 87 ? -10.554 13.906 -1.567 1.00 83.44 87 ALA A O 1
ATOM 679 N N . LYS A 1 88 ? -9.176 15.241 -0.405 1.00 81.31 88 LYS A N 1
ATOM 680 C CA . LYS A 1 88 ? -10.118 15.482 0.702 1.00 81.31 88 LYS A CA 1
ATOM 681 C C . LYS A 1 88 ? -11.413 16.138 0.236 1.00 81.31 88 LYS A C 1
ATOM 683 O O . LYS A 1 88 ? -12.486 15.708 0.652 1.00 81.31 88 LYS A O 1
ATOM 688 N N . ILE A 1 89 ? -11.324 17.149 -0.629 1.00 82.44 89 ILE A N 1
ATOM 689 C CA . ILE A 1 89 ? -12.505 17.828 -1.183 1.00 82.44 89 ILE A CA 1
ATOM 690 C C . ILE A 1 89 ? -13.333 16.863 -2.038 1.00 82.44 89 ILE A C 1
ATOM 692 O O . ILE A 1 89 ? -14.557 16.872 -1.943 1.00 82.44 89 ILE A O 1
ATOM 696 N N . ARG A 1 90 ? -12.698 16.007 -2.849 1.00 79.69 90 ARG A N 1
ATOM 697 C CA . ARG A 1 90 ? -13.413 14.992 -3.642 1.00 79.69 90 ARG A CA 1
ATOM 698 C C . ARG A 1 90 ? -14.105 13.956 -2.757 1.0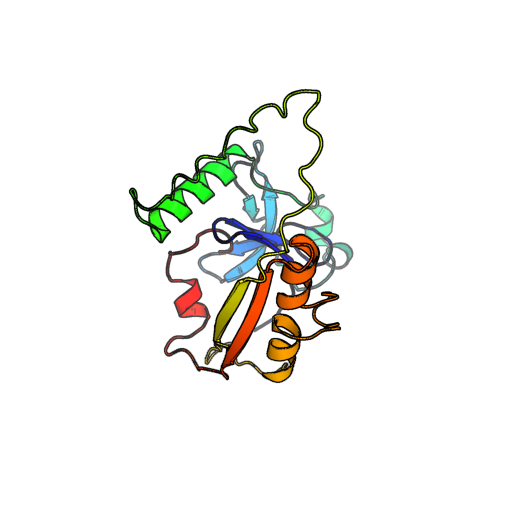0 79.69 90 ARG A C 1
ATOM 700 O O . ARG A 1 90 ? -15.230 13.573 -3.059 1.00 79.69 90 ARG A O 1
ATOM 707 N N . LEU A 1 91 ? -13.448 13.522 -1.679 1.00 77.06 91 LEU A N 1
ATOM 708 C CA . LEU A 1 91 ? -13.949 12.450 -0.821 1.00 77.06 91 LEU A CA 1
ATOM 709 C C . LEU A 1 91 ? -15.059 12.915 0.130 1.00 77.06 91 LEU A C 1
ATOM 711 O O . LEU A 1 91 ? -16.057 12.219 0.297 1.00 77.06 91 LEU A O 1
ATOM 715 N N . TYR A 1 92 ? -14.894 14.081 0.754 1.00 79.62 92 TYR A N 1
ATOM 716 C CA . TYR A 1 92 ? -15.812 14.570 1.786 1.00 79.62 92 TYR A CA 1
ATOM 717 C C . TYR A 1 92 ? -16.699 15.736 1.327 1.00 79.62 92 TYR A C 1
ATOM 719 O O . TYR A 1 92 ? -17.600 16.152 2.055 1.00 79.62 92 TYR A O 1
ATOM 727 N N . GLY A 1 93 ? -16.471 16.272 0.129 1.00 72.56 93 GLY A N 1
ATOM 728 C CA . GLY A 1 93 ? -17.067 17.527 -0.322 1.00 72.56 93 GLY A CA 1
ATOM 729 C C . GLY A 1 93 ? -16.350 18.757 0.256 1.00 72.56 93 GLY A C 1
ATOM 730 O O . GLY A 1 93 ? -15.554 18.642 1.193 1.00 72.56 93 GLY A O 1
ATOM 731 N N . PRO A 1 94 ? -16.633 19.962 -0.273 1.00 69.88 94 PRO A N 1
ATOM 732 C CA . PRO A 1 94 ? -15.988 21.202 0.171 1.00 69.88 94 PRO A CA 1
ATOM 733 C C . PRO A 1 94 ? -16.239 21.520 1.656 1.00 69.88 94 PRO A C 1
ATOM 735 O O . PRO A 1 94 ? -15.384 22.119 2.304 1.00 69.88 94 PRO A O 1
ATOM 738 N N . ASP A 1 95 ? -17.368 21.062 2.206 1.00 68.31 95 ASP A N 1
ATOM 739 C CA . ASP A 1 95 ? -17.766 21.2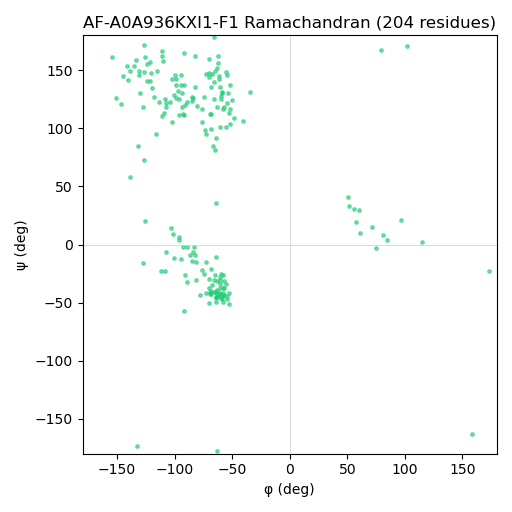82 3.603 1.00 68.31 95 ASP A CA 1
ATOM 740 C C . ASP A 1 95 ? -17.371 20.129 4.547 1.00 68.31 95 ASP A C 1
ATOM 742 O O . ASP A 1 95 ?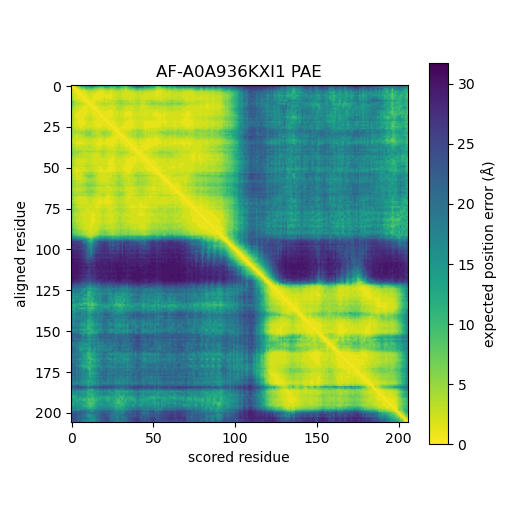 -17.445 20.271 5.768 1.00 68.31 95 ASP A O 1
ATOM 746 N N . GLY A 1 96 ? -16.962 18.976 4.001 1.00 52.56 96 GLY A N 1
ATOM 747 C CA . GLY A 1 96 ? -16.682 17.755 4.762 1.00 52.56 96 GLY A CA 1
ATOM 748 C C . GLY A 1 96 ? -15.215 17.545 5.122 1.00 52.56 96 GLY A C 1
ATOM 749 O O . GLY A 1 96 ? -14.884 16.534 5.746 1.00 52.56 96 GLY A O 1
ATOM 750 N N . VAL A 1 97 ? -14.325 18.493 4.800 1.00 54.56 97 VAL A N 1
ATOM 751 C CA . VAL A 1 97 ? -13.019 18.559 5.463 1.00 54.56 97 VAL A CA 1
ATOM 752 C C . VAL A 1 97 ? -13.310 18.850 6.927 1.00 54.56 97 VAL A C 1
ATOM 754 O O . VAL A 1 97 ? -13.459 20.008 7.317 1.00 54.56 97 VAL A O 1
ATOM 757 N N . LEU A 1 98 ? -13.450 17.794 7.736 1.00 49.22 98 LEU A N 1
ATOM 758 C CA . LEU A 1 98 ? -13.542 17.913 9.181 1.00 49.22 98 LEU A CA 1
ATOM 759 C C . LEU A 1 98 ? -12.390 18.823 9.589 1.00 49.22 98 LEU A C 1
ATOM 761 O O . LEU A 1 98 ? -11.218 18.448 9.479 1.00 49.22 98 LEU A O 1
ATOM 765 N N . LYS A 1 99 ? -12.724 20.046 10.008 1.00 49.84 99 LYS A N 1
ATOM 766 C CA . LYS A 1 99 ? -11.803 20.916 10.720 1.00 49.84 99 LYS A CA 1
ATOM 767 C C . LYS A 1 99 ? -11.537 20.198 12.029 1.00 49.84 99 LYS A C 1
ATOM 769 O O . LYS A 1 99 ? -12.167 20.472 13.044 1.00 49.84 99 LYS A O 1
ATOM 774 N N . VAL A 1 100 ? -10.636 19.223 11.994 1.00 44.25 100 VAL A N 1
ATOM 775 C CA . VAL A 1 100 ? -9.943 18.781 13.186 1.00 44.25 100 VAL A CA 1
ATOM 776 C C . VAL A 1 100 ? -9.102 19.991 13.548 1.00 44.25 100 VAL A C 1
ATOM 778 O O . VAL A 1 100 ? -7.969 20.142 13.092 1.00 44.25 100 VAL A O 1
ATOM 781 N N . GLU A 1 101 ? -9.709 20.925 14.279 1.00 43.00 101 GLU A N 1
ATOM 782 C CA . GLU A 1 101 ? -8.964 21.899 15.049 1.00 43.00 101 GLU A CA 1
ATOM 783 C C . GLU A 1 101 ? -8.006 21.055 15.874 1.00 43.00 101 GLU A C 1
ATOM 785 O O . GLU A 1 101 ? -8.422 20.350 16.794 1.00 43.00 101 GLU A O 1
ATOM 790 N N . LYS A 1 102 ? -6.729 21.025 15.475 1.00 42.09 102 LYS A N 1
ATOM 791 C CA . LYS A 1 102 ? -5.680 20.506 16.342 1.00 42.09 102 LYS A CA 1
ATOM 792 C C . LYS A 1 102 ? -5.870 21.278 17.640 1.00 42.09 102 LYS A C 1
ATOM 794 O O . LYS A 1 102 ? -5.692 22.497 17.593 1.00 42.09 102 LYS A O 1
ATOM 799 N N . PRO A 1 103 ? -6.269 20.637 18.752 1.00 42.19 103 PRO A N 1
ATOM 800 C CA . PRO A 1 103 ? -6.359 21.361 19.999 1.00 42.19 103 PRO A CA 1
ATOM 801 C C . PRO A 1 103 ? -4.971 21.942 20.229 1.00 42.19 103 PRO A C 1
ATOM 803 O O 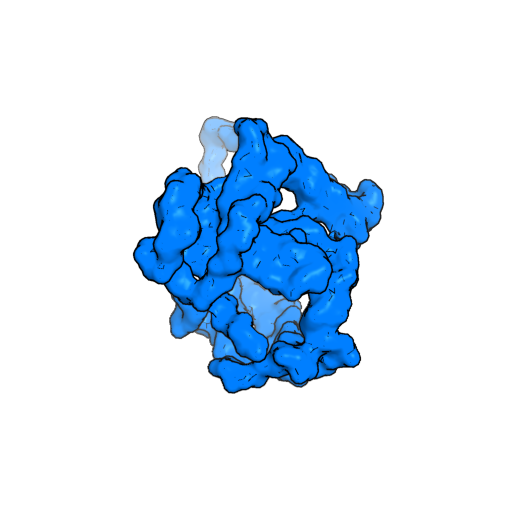. PRO A 1 103 ? -3.985 21.198 20.258 1.00 42.19 103 PRO A O 1
ATOM 806 N N . GLU A 1 104 ? -4.874 23.271 20.286 1.00 44.34 104 GLU A N 1
ATOM 807 C CA . GLU A 1 104 ? -3.607 23.898 20.626 1.00 44.34 104 GLU A CA 1
ATOM 808 C C . GLU A 1 104 ? -3.153 23.285 21.953 1.00 44.34 104 GLU A C 1
ATOM 810 O O . GLU A 1 104 ? -3.971 23.176 22.879 1.00 44.34 104 GLU A O 1
ATOM 815 N N . PRO A 1 105 ? -1.898 22.816 22.058 1.00 46.03 105 PRO A N 1
ATOM 816 C CA . PRO A 1 105 ? -1.405 22.263 23.302 1.00 46.03 105 PRO A CA 1
ATOM 817 C C . PRO A 1 105 ? -1.472 23.369 24.354 1.00 46.03 105 PRO A C 1
ATOM 819 O O . PRO A 1 105 ? -0.629 24.265 24.392 1.00 46.03 105 PRO A O 1
ATOM 822 N N . LYS A 1 106 ? -2.505 23.326 25.202 1.00 53.97 106 LYS A N 1
ATOM 823 C CA . LYS A 1 106 ? -2.607 24.220 26.352 1.00 53.97 106 LYS A CA 1
ATOM 824 C C . LYS A 1 106 ? -1.370 23.961 27.213 1.00 53.97 106 LYS A C 1
ATOM 826 O O . LYS A 1 106 ? -1.135 22.801 27.565 1.00 53.97 106 LYS A O 1
ATOM 831 N N . PRO A 1 107 ? -0.570 24.989 27.545 1.00 48.66 107 PRO A N 1
ATOM 832 C CA . PRO A 1 107 ? 0.582 24.811 28.412 1.00 48.66 107 PRO A CA 1
ATOM 833 C C . PRO A 1 107 ? 0.123 24.152 29.709 1.00 48.66 107 PRO A C 1
ATOM 835 O O . PRO A 1 107 ? -0.753 24.682 30.393 1.00 48.66 107 PRO A O 1
ATOM 838 N N . ILE A 1 108 ? 0.686 22.990 30.036 1.00 55.62 108 ILE A N 1
ATOM 839 C CA . ILE A 1 108 ? 0.430 22.338 31.320 1.00 55.62 108 ILE A CA 1
ATOM 840 C C . ILE A 1 108 ? 0.979 23.285 32.400 1.00 55.62 108 ILE A C 1
ATOM 842 O O . ILE A 1 108 ? 2.181 23.578 32.380 1.00 55.62 108 ILE A O 1
ATOM 846 N N . PRO A 1 109 ? 0.150 23.805 33.325 1.00 56.69 109 PRO A N 1
ATOM 847 C CA . PRO A 1 109 ? 0.635 24.676 34.386 1.00 56.69 109 PRO A CA 1
ATOM 848 C C . PRO A 1 109 ? 1.680 23.936 35.228 1.00 56.69 109 PRO A C 1
ATOM 850 O O . PRO A 1 109 ? 1.437 22.824 35.706 1.00 56.69 109 PRO A O 1
ATOM 853 N N . LYS A 1 110 ? 2.856 24.546 35.423 1.00 46.69 110 LYS A N 1
ATOM 854 C CA . LYS A 1 110 ? 3.884 24.011 36.328 1.00 46.69 110 LYS A CA 1
ATOM 855 C C . LYS A 1 110 ? 3.280 23.875 37.731 1.00 46.69 110 LYS A C 1
ATOM 857 O O . LYS A 1 110 ? 2.915 24.880 38.330 1.00 46.69 110 LYS A O 1
ATOM 862 N N . GLY A 1 111 ? 3.192 22.645 38.238 1.00 58.31 111 GLY A N 1
ATOM 863 C CA . GLY A 1 111 ? 2.700 22.346 39.589 1.00 58.31 111 GLY A CA 1
ATOM 864 C C . GLY A 1 111 ? 1.402 21.537 39.666 1.00 58.31 111 GLY A C 1
ATOM 865 O O . GLY A 1 111 ? 0.937 21.274 40.771 1.00 58.31 111 GLY A O 1
ATOM 866 N N . MET A 1 112 ? 0.819 21.105 38.542 1.00 44.44 112 MET A N 1
ATOM 867 C CA . MET A 1 112 ? -0.334 20.202 38.582 1.00 44.44 112 MET A CA 1
ATOM 868 C C . MET A 1 112 ? 0.129 18.777 38.911 1.00 44.44 112 MET A C 1
ATOM 870 O O . MET A 1 112 ? 0.727 18.089 38.085 1.00 44.44 112 MET A O 1
ATOM 874 N N . GLN A 1 113 ? -0.119 18.340 40.144 1.00 54.12 113 GLN A N 1
ATOM 875 C CA . GLN A 1 113 ? -0.018 16.934 40.511 1.00 54.12 113 GLN A CA 1
ATOM 876 C C . GLN A 1 113 ? -1.112 16.188 39.740 1.00 54.12 113 GLN A C 1
ATOM 878 O O . GLN A 1 113 ? -2.275 16.595 39.788 1.00 54.12 113 GLN A O 1
ATOM 883 N N . LEU A 1 114 ? -0.737 15.149 38.984 1.00 46.47 114 LEU A N 1
ATOM 884 C CA . LEU A 1 114 ? -1.700 14.280 38.310 1.00 46.47 114 LEU A CA 1
ATOM 885 C C . LEU A 1 114 ? -2.707 13.823 39.366 1.00 46.47 114 LEU A C 1
ATOM 887 O O . LEU A 1 114 ? -2.319 13.180 40.345 1.00 46.47 114 LEU A O 1
ATOM 891 N N . ALA A 1 115 ? -3.975 14.206 39.204 1.00 47.84 115 ALA A N 1
ATOM 892 C CA . ALA A 1 115 ? -5.029 13.685 40.057 1.00 47.84 115 ALA A CA 1
ATOM 893 C C . ALA A 1 115 ? -4.927 12.149 40.032 1.00 47.84 115 ALA A C 1
ATOM 895 O O . ALA A 1 115 ? -4.687 11.593 38.952 1.00 47.84 115 ALA A O 1
ATOM 896 N N . PRO A 1 116 ? -5.059 11.454 41.178 1.00 43.41 116 PRO A N 1
ATOM 897 C CA . PRO A 1 116 ? -5.132 9.999 41.169 1.00 43.41 116 PRO A CA 1
ATOM 898 C C . PRO A 1 116 ? -6.195 9.611 40.146 1.00 43.41 116 PRO A C 1
ATOM 900 O O . PRO A 1 116 ? -7.302 10.150 40.202 1.00 43.41 116 PRO A O 1
ATOM 903 N N . GLN A 1 117 ? -5.818 8.776 39.170 1.00 50.56 117 GLN A N 1
ATOM 904 C CA . GLN A 1 117 ? -6.705 8.390 38.078 1.00 50.56 117 GLN A CA 1
ATOM 905 C C . GLN A 1 117 ? -7.980 7.811 38.693 1.00 50.56 117 GLN A C 1
ATOM 907 O O . GLN A 1 117 ? -7.993 6.685 39.191 1.00 50.56 117 GLN A O 1
ATOM 912 N N . GLN A 1 118 ? -9.039 8.621 38.725 1.00 45.53 118 GLN A N 1
ATOM 913 C CA . GLN A 1 118 ? -10.367 8.157 39.087 1.00 45.53 118 GLN A CA 1
ATOM 914 C C . GLN A 1 118 ? -10.711 7.060 38.081 1.00 45.53 118 GLN A C 1
ATOM 916 O O . GLN A 1 118 ? -10.448 7.236 36.893 1.00 45.53 118 GLN A O 1
ATOM 921 N N . GLY A 1 119 ? -11.154 5.912 38.602 1.00 50.72 119 GLY A N 1
ATOM 922 C CA . GLY A 1 119 ? -11.036 4.592 37.980 1.00 50.72 119 GLY A CA 1
ATOM 923 C C . GLY A 1 119 ? -11.135 4.580 36.458 1.00 50.72 119 GLY A C 1
ATOM 924 O O . GLY A 1 119 ? -12.063 5.151 35.897 1.00 50.72 119 GLY A O 1
ATOM 925 N N . ILE A 1 120 ? -10.174 3.901 35.820 1.00 56.88 120 ILE A N 1
ATOM 926 C CA . ILE A 1 120 ? -10.108 3.680 34.373 1.00 56.88 120 ILE A CA 1
ATOM 927 C C . ILE A 1 120 ? -11.517 3.377 33.850 1.00 56.88 120 ILE A C 1
ATOM 929 O O . ILE A 1 120 ? -12.055 2.290 34.090 1.00 56.88 120 ILE A O 1
ATOM 933 N N . VAL A 1 121 ? -12.132 4.344 33.162 1.00 59.22 121 VAL A N 1
ATOM 934 C CA . VAL A 1 121 ? -13.404 4.120 32.474 1.00 59.22 121 VAL A CA 1
ATOM 935 C C . VAL A 1 121 ? -13.082 3.171 31.338 1.00 59.22 121 VAL A C 1
ATOM 937 O O . VAL A 1 121 ? -12.544 3.585 30.320 1.00 59.22 121 VAL A O 1
ATOM 940 N N . LYS A 1 122 ? -13.360 1.882 31.539 1.00 77.06 122 LYS A N 1
ATOM 941 C CA . LYS A 1 122 ? -13.211 0.870 30.498 1.00 77.06 122 LYS A CA 1
ATOM 942 C C . LYS A 1 122 ? -14.330 1.048 29.487 1.00 77.06 122 LYS A C 1
ATOM 944 O O . LYS A 1 122 ? -15.433 0.537 29.675 1.00 77.06 122 LYS A O 1
ATOM 949 N N . GLN A 1 123 ? -14.045 1.777 28.421 1.00 85.25 123 GLN A N 1
ATOM 950 C CA . GLN A 1 123 ? -14.936 1.872 27.281 1.00 85.25 123 GLN A CA 1
ATOM 951 C C . GLN A 1 123 ? -14.692 0.674 26.362 1.00 85.25 123 GLN A C 1
ATOM 953 O O . GLN A 1 123 ? -13.562 0.415 25.950 1.00 85.25 123 GLN A O 1
ATOM 958 N N . LYS A 1 124 ? -15.760 -0.061 26.041 1.00 91.25 124 LYS A N 1
ATOM 959 C CA . LYS A 1 124 ? -15.727 -1.150 25.061 1.00 91.25 124 LYS A CA 1
ATOM 960 C C . LYS A 1 124 ? -16.467 -0.716 23.807 1.00 91.25 124 LYS A C 1
ATOM 962 O O . LYS A 1 124 ? -17.632 -0.335 23.897 1.00 91.25 124 LYS A O 1
ATOM 967 N N . VAL A 1 125 ? -15.810 -0.797 22.658 1.00 93.69 125 VAL A N 1
ATOM 968 C CA . VAL A 1 125 ? -16.409 -0.502 21.350 1.00 93.69 125 VAL A CA 1
ATOM 969 C C . VAL A 1 125 ? -16.296 -1.733 20.465 1.00 93.69 125 VAL A C 1
ATOM 971 O O . VAL A 1 125 ? -15.289 -2.438 20.508 1.00 93.69 125 VAL A O 1
ATOM 974 N N . THR A 1 126 ? -17.351 -1.999 19.691 1.00 94.38 126 THR A N 1
ATOM 975 C CA . THR A 1 126 ? -17.372 -3.075 18.693 1.00 94.38 126 THR A CA 1
ATOM 976 C C . THR A 1 126 ? -17.314 -2.474 17.292 1.00 94.38 126 THR A C 1
ATOM 978 O O . THR A 1 126 ? -18.206 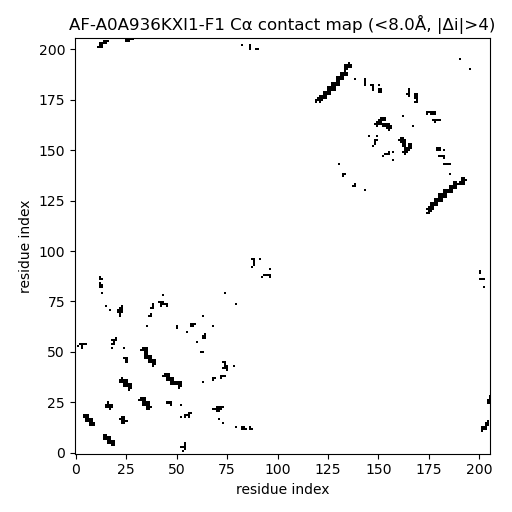-1.714 16.923 1.00 94.38 126 THR A O 1
ATOM 981 N N . GLY A 1 127 ? -16.264 -2.788 16.537 1.00 94.44 127 GLY A N 1
ATOM 982 C CA . GLY A 1 127 ? -16.123 -2.471 15.119 1.00 94.44 127 GLY A CA 1
ATOM 983 C C . GLY A 1 127 ? -16.632 -3.597 14.219 1.00 94.44 127 GLY A C 1
ATOM 984 O O . GLY A 1 127 ? -16.826 -4.731 14.661 1.00 94.44 127 GLY A O 1
ATOM 985 N N . LEU A 1 128 ? -16.841 -3.278 12.943 1.00 94.50 128 LEU A N 1
ATOM 986 C CA . LEU A 1 128 ? -17.164 -4.235 11.887 1.00 94.50 128 LEU A CA 1
ATOM 987 C C . LEU A 1 128 ? -16.049 -4.195 10.843 1.00 94.50 128 LEU A C 1
ATOM 989 O O . LEU A 1 128 ? -15.735 -3.129 10.318 1.00 94.50 128 LEU A O 1
ATOM 993 N N . VAL A 1 129 ? -15.493 -5.358 10.527 1.00 94.31 129 VAL A N 1
ATOM 994 C CA . VAL A 1 129 ? -14.503 -5.542 9.466 1.00 94.31 129 VAL A CA 1
ATOM 995 C C . VAL A 1 129 ? -15.144 -6.402 8.391 1.00 94.31 129 VAL A C 1
ATOM 997 O O . VAL A 1 129 ? -15.593 -7.513 8.667 1.00 94.31 129 VAL A O 1
ATOM 1000 N N . LEU A 1 130 ? -15.191 -5.887 7.167 1.00 92.44 130 LEU A N 1
ATOM 1001 C CA . LEU A 1 130 ? -15.679 -6.615 6.002 1.00 92.44 130 LEU A CA 1
ATOM 1002 C C . LEU A 1 130 ? -14.488 -6.969 5.121 1.00 92.44 130 LEU A C 1
ATOM 1004 O O . LEU A 1 130 ? -13.762 -6.079 4.680 1.00 92.44 130 LEU A O 1
ATOM 1008 N N . ILE A 1 131 ? -14.294 -8.258 4.859 1.00 92.44 131 ILE A N 1
ATOM 1009 C CA . ILE A 1 131 ? -13.295 -8.701 3.891 1.00 92.44 131 ILE A CA 1
ATOM 1010 C C . ILE A 1 131 ? -13.943 -8.653 2.512 1.00 92.44 131 ILE A C 1
ATOM 1012 O O . ILE A 1 131 ? -14.984 -9.268 2.290 1.00 92.44 131 ILE A O 1
ATOM 1016 N N . VAL A 1 132 ? -13.333 -7.915 1.588 1.00 91.88 132 VAL A N 1
ATOM 1017 C CA . VAL A 1 132 ? -13.818 -7.768 0.213 1.00 91.88 132 VAL A CA 1
ATOM 1018 C C . VAL A 1 132 ? -12.757 -8.289 -0.743 1.00 91.88 132 VAL A C 1
ATOM 1020 O O . VAL A 1 132 ? -11.581 -7.967 -0.584 1.00 91.88 132 VAL A O 1
ATOM 1023 N N . ASP A 1 133 ? -13.170 -9.081 -1.727 1.00 93.31 133 ASP A N 1
ATOM 1024 C CA . ASP A 1 133 ? -12.320 -9.487 -2.844 1.00 93.31 133 ASP A CA 1
ATOM 1025 C C . ASP A 1 133 ? -12.982 -9.181 -4.195 1.00 93.31 133 ASP A C 1
ATOM 1027 O O . ASP A 1 133 ? -14.142 -8.760 -4.267 1.00 93.31 133 ASP A O 1
ATOM 1031 N N . PHE A 1 134 ? -12.226 -9.361 -5.279 1.00 94.06 134 PHE A N 1
ATOM 1032 C CA . PHE A 1 134 ? -12.639 -8.982 -6.629 1.00 94.06 134 PHE A CA 1
ATOM 1033 C C . PHE A 1 134 ? -12.536 -10.175 -7.584 1.00 94.06 134 PHE A C 1
ATOM 1035 O O . PHE A 1 134 ? -11.904 -11.188 -7.287 1.00 94.06 134 PHE A O 1
ATOM 1042 N N . SER A 1 135 ? -13.218 -10.105 -8.727 1.00 94.19 135 SER A N 1
ATOM 1043 C CA . SER A 1 135 ? -13.209 -11.200 -9.709 1.00 94.19 135 SER A CA 1
ATOM 1044 C C . SER A 1 135 ? -11.862 -11.361 -10.420 1.00 94.19 135 SER A C 1
ATOM 1046 O O . SER A 1 135 ? -11.519 -12.480 -10.797 1.00 94.19 135 SER A O 1
ATOM 1048 N N . ASP A 1 136 ? -11.112 -10.272 -10.579 1.00 92.31 136 ASP A N 1
ATOM 1049 C CA . ASP A 1 136 ? -9.755 -10.197 -11.133 1.00 92.31 136 ASP A CA 1
ATOM 1050 C C . ASP A 1 136 ? -8.654 -10.324 -10.067 1.00 92.31 136 ASP A C 1
ATOM 1052 O O . ASP A 1 136 ? -7.578 -10.823 -10.379 1.00 92.31 136 ASP A O 1
ATOM 1056 N N . GLU A 1 137 ? -8.938 -9.964 -8.812 1.00 89.81 137 GLU A N 1
ATOM 1057 C CA . GLU A 1 137 ? -8.035 -10.117 -7.659 1.00 89.81 137 GLU A CA 1
ATOM 1058 C C . GLU A 1 137 ? -8.732 -10.881 -6.510 1.00 89.81 137 GLU A C 1
ATOM 1060 O O . GLU A 1 137 ? -9.143 -10.287 -5.504 1.00 89.81 137 GLU A O 1
ATOM 1065 N N . PRO A 1 138 ? -8.939 -12.206 -6.655 1.00 91.00 138 PRO A N 1
ATOM 1066 C CA . PRO A 1 138 ? -9.602 -13.013 -5.637 1.00 91.00 138 PRO A CA 1
ATOM 1067 C C . PRO A 1 138 ? -8.701 -13.245 -4.419 1.00 91.00 138 PRO A C 1
ATOM 1069 O O . PRO A 1 138 ? -7.488 -13.438 -4.541 1.00 91.00 138 PRO A O 1
ATOM 1072 N N . LEU A 1 139 ? -9.299 -13.327 -3.227 1.00 88.75 139 LEU A N 1
ATOM 1073 C CA . LEU A 1 139 ? -8.559 -13.673 -2.013 1.00 88.75 139 LEU A CA 1
ATOM 1074 C C . LEU A 1 139 ? -8.216 -15.172 -2.018 1.00 88.75 139 LEU A C 1
ATOM 1076 O O . LEU A 1 139 ? -9.043 -16.009 -1.666 1.00 88.75 139 LEU A O 1
ATOM 1080 N N . THR A 1 140 ? -6.987 -15.520 -2.406 1.00 86.56 140 THR A N 1
ATOM 1081 C CA . THR A 1 140 ? -6.534 -16.925 -2.479 1.00 86.56 140 THR A CA 1
ATOM 1082 C C . THR A 1 140 ? -5.540 -17.323 -1.395 1.00 86.56 140 THR A C 1
ATOM 1084 O O . THR A 1 140 ? -5.380 -18.507 -1.116 1.00 86.56 140 THR A O 1
ATOM 1087 N N . SER A 1 141 ? -4.835 -16.352 -0.813 1.00 81.75 141 SER A N 1
ATOM 1088 C CA . SER A 1 141 ? -3.627 -16.621 -0.018 1.00 81.75 141 SER A CA 1
ATOM 1089 C C . SER A 1 141 ? -3.847 -16.614 1.494 1.00 81.75 141 SER A C 1
ATOM 1091 O O . SER A 1 141 ? -2.961 -17.044 2.227 1.00 81.75 141 SER A O 1
ATOM 1093 N N . TYR A 1 142 ? -5.002 -16.141 1.972 1.00 82.38 142 TYR A N 1
ATOM 1094 C CA . TYR A 1 142 ? -5.274 -15.981 3.402 1.00 82.38 142 TYR A CA 1
ATOM 1095 C C . TYR A 1 142 ? -6.706 -16.384 3.739 1.00 82.38 142 TYR A C 1
ATOM 1097 O O . TYR A 1 142 ? -7.634 -16.101 2.982 1.00 82.38 142 TYR A O 1
ATOM 1105 N N . SER A 1 143 ? -6.884 -17.030 4.891 1.00 85.94 143 SER A N 1
ATOM 1106 C CA . SER A 1 143 ? -8.207 -17.298 5.449 1.00 85.94 143 SER A CA 1
ATOM 1107 C C . SER A 1 143 ? -8.735 -16.083 6.213 1.00 85.94 143 SER A C 1
ATOM 1109 O O . SER A 1 143 ? -7.976 -15.207 6.632 1.00 85.94 143 SER A O 1
ATOM 1111 N N . VAL A 1 144 ? -10.048 -16.061 6.448 1.00 85.56 144 VAL A N 1
ATOM 1112 C CA . VAL A 1 144 ? -10.710 -15.059 7.301 1.00 85.56 144 VAL A CA 1
ATOM 1113 C C . VAL A 1 144 ? -10.098 -15.020 8.710 1.00 85.56 144 VAL A C 1
ATOM 1115 O O . VAL A 1 144 ? -9.956 -13.942 9.279 1.00 85.56 144 VAL A O 1
ATOM 1118 N N . ASP A 1 145 ? -9.646 -16.162 9.239 1.00 89.06 145 ASP A N 1
ATOM 1119 C CA . ASP A 1 145 ? -9.045 -16.265 10.578 1.00 89.06 145 ASP A CA 1
ATOM 1120 C C . ASP A 1 145 ? -7.749 -15.459 10.723 1.00 89.06 145 ASP A C 1
ATOM 1122 O O . ASP A 1 145 ? -7.450 -14.944 11.801 1.00 89.06 145 ASP A O 1
ATOM 1126 N N . VAL A 1 146 ? -6.975 -15.311 9.641 1.00 88.88 146 VAL A N 1
ATOM 1127 C CA . VAL A 1 146 ? -5.768 -14.471 9.651 1.00 88.88 146 VAL A CA 1
ATOM 1128 C C . VAL A 1 146 ? -6.148 -13.013 9.911 1.00 88.88 146 VAL A C 1
ATOM 1130 O O . VAL A 1 146 ? -5.472 -12.326 10.678 1.00 88.88 146 VAL A O 1
ATOM 1133 N N . PHE A 1 147 ? -7.258 -12.554 9.330 1.00 91.31 147 PHE A N 1
ATOM 1134 C CA . PHE A 1 147 ? -7.781 -11.214 9.570 1.00 91.31 147 PHE A CA 1
ATOM 1135 C C . PHE A 1 147 ? -8.399 -11.095 10.964 1.00 91.31 147 PHE A C 1
ATOM 1137 O O . PHE A 1 147 ? -8.127 -10.116 11.648 1.00 91.31 147 PHE A O 1
ATOM 1144 N N . ASP A 1 148 ? -9.160 -12.084 11.440 1.00 92.38 148 ASP A N 1
ATOM 1145 C CA . ASP A 1 148 ? -9.653 -12.059 12.826 1.00 92.38 148 ASP A CA 1
ATOM 1146 C C . ASP A 1 148 ? -8.501 -11.950 13.835 1.00 92.38 148 ASP A C 1
ATOM 1148 O O . ASP A 1 148 ? -8.526 -11.104 14.729 1.00 92.38 148 ASP A O 1
ATOM 1152 N N . SER A 1 149 ? -7.424 -12.704 13.616 1.00 92.31 149 SER A N 1
ATOM 1153 C CA . SER A 1 149 ? -6.196 -12.592 14.400 1.00 92.31 149 SER A CA 1
ATOM 1154 C C . SER A 1 149 ? -5.576 -11.189 14.312 1.00 92.31 149 SER A C 1
ATOM 1156 O O . SER A 1 149 ? -5.258 -10.607 15.348 1.00 92.31 149 SER A O 1
ATOM 1158 N N . LEU A 1 150 ? -5.475 -10.595 13.117 1.00 92.81 150 LEU A N 1
ATOM 1159 C CA . LEU A 1 150 ? -4.949 -9.233 12.930 1.00 92.81 150 LEU A CA 1
ATOM 1160 C C . LEU A 1 150 ? -5.776 -8.173 13.677 1.00 92.81 150 LEU A C 1
ATOM 1162 O O . LEU A 1 150 ? -5.230 -7.211 14.219 1.00 92.81 150 LEU A O 1
ATOM 1166 N N . TRP A 1 151 ? -7.096 -8.335 13.721 1.00 94.31 151 TRP A N 1
ATOM 1167 C CA . TRP A 1 151 ? -7.993 -7.343 14.313 1.00 94.31 151 TRP A CA 1
ATOM 1168 C C . TRP A 1 151 ? -8.230 -7.550 15.815 1.00 94.31 151 TRP A C 1
ATOM 1170 O O . TRP A 1 151 ? -8.392 -6.564 16.537 1.00 94.31 151 TRP A O 1
ATOM 1180 N N . ASN A 1 152 ? -8.216 -8.795 16.302 1.00 93.75 152 ASN A N 1
ATOM 1181 C CA . ASN A 1 152 ? -8.635 -9.159 17.663 1.00 93.75 152 ASN A CA 1
ATOM 1182 C C . ASN A 1 152 ? -7.613 -9.980 18.467 1.00 93.75 152 ASN A C 1
ATOM 1184 O O . ASN A 1 152 ? -7.758 -10.108 19.692 1.00 93.75 152 ASN A O 1
ATOM 1188 N N . GLY A 1 153 ? -6.617 -10.570 17.804 1.00 88.69 153 GLY A N 1
ATOM 1189 C CA . GLY A 1 153 ? -5.672 -11.519 18.388 1.00 88.69 153 GLY A CA 1
ATOM 1190 C C . GLY A 1 153 ? -4.788 -10.900 19.469 1.00 88.69 153 GLY A C 1
ATOM 1191 O O . GLY A 1 153 ? -4.475 -9.718 19.447 1.00 88.69 153 GLY A O 1
ATOM 1192 N N . LYS A 1 154 ? -4.368 -11.689 20.457 1.00 76.81 154 LYS A N 1
ATOM 1193 C CA . LYS A 1 154 ? -3.474 -11.183 21.517 1.00 76.81 154 LYS A CA 1
ATOM 1194 C C . LYS A 1 154 ? -2.005 -11.149 21.090 1.00 76.81 154 LYS A C 1
ATOM 1196 O O . LYS A 1 154 ? -1.282 -10.277 21.539 1.00 76.81 154 LYS A O 1
ATOM 1201 N N . ASN A 1 155 ? -1.614 -12.065 20.203 1.00 74.62 155 ASN A N 1
ATOM 1202 C CA . ASN A 1 155 ? -0.243 -12.279 19.733 1.00 74.62 155 ASN A CA 1
ATOM 1203 C C . ASN A 1 155 ? -0.271 -12.539 18.215 1.00 74.62 155 ASN A C 1
ATOM 1205 O O . ASN A 1 155 ? 0.032 -13.640 17.758 1.00 74.62 155 ASN A O 1
ATOM 1209 N N . HIS A 1 156 ? -0.803 -11.592 17.441 1.00 80.06 156 HIS A N 1
ATOM 1210 C CA . HIS A 1 156 ? -0.804 -11.724 15.987 1.00 80.06 156 HIS A CA 1
ATOM 1211 C C . HIS A 1 156 ? 0.604 -11.475 15.451 1.00 80.06 156 HIS A C 1
ATOM 1213 O O . HIS A 1 156 ? 1.179 -10.432 15.728 1.00 80.06 156 HIS A O 1
ATOM 1219 N N . GLU A 1 157 ? 1.122 -12.413 14.667 1.00 79.00 157 GLU A N 1
ATOM 1220 C CA . GLU A 1 157 ? 2.416 -12.297 13.997 1.00 79.00 157 GLU A CA 1
ATOM 1221 C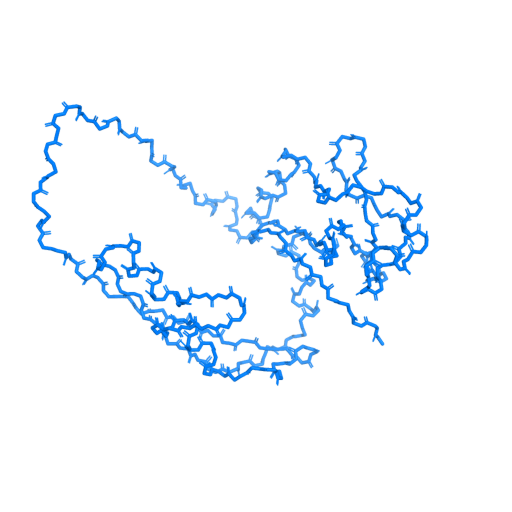 C . GLU A 1 157 ? 2.225 -12.693 12.528 1.00 79.00 157 GLU A C 1
ATOM 1223 O O . GLU A 1 157 ? 2.350 -13.855 12.140 1.00 79.00 157 GLU A O 1
ATOM 1228 N N . SER A 1 158 ? 1.806 -11.748 11.690 1.00 73.38 158 SER A N 1
ATOM 1229 C CA . SER A 1 158 ? 1.695 -11.924 10.233 1.00 73.38 158 SER A CA 1
ATOM 1230 C C . SER A 1 158 ? 1.808 -10.571 9.537 1.00 73.38 158 SER A C 1
ATOM 1232 O O . SER A 1 158 ? 1.690 -9.526 10.165 1.00 73.38 158 SER A O 1
ATOM 1234 N N . PHE A 1 159 ? 2.101 -10.568 8.233 1.00 72.75 159 PHE A N 1
ATOM 1235 C CA . PHE A 1 159 ? 2.309 -9.339 7.443 1.00 72.75 159 PHE A CA 1
ATOM 1236 C C . PHE A 1 159 ? 3.430 -8.413 7.959 1.00 72.75 159 PHE A C 1
ATOM 1238 O O . PHE A 1 159 ? 3.465 -7.233 7.621 1.00 72.75 159 PHE A O 1
ATOM 1245 N N . GLY A 1 160 ? 4.353 -8.936 8.776 1.00 73.25 160 GLY A N 1
ATOM 1246 C CA . GLY A 1 160 ? 5.367 -8.125 9.458 1.00 73.25 160 GLY A CA 1
ATOM 1247 C C . GLY A 1 160 ? 4.804 -7.250 10.586 1.00 73.25 160 GLY A C 1
ATOM 1248 O O . GLY A 1 160 ? 5.487 -6.329 11.027 1.00 73.25 160 GLY A O 1
ATOM 1249 N N . ILE A 1 161 ? 3.574 -7.524 11.029 1.00 73.56 161 ILE A N 1
ATOM 1250 C CA . ILE A 1 161 ? 2.905 -6.877 12.155 1.00 73.56 161 ILE A CA 1
ATOM 1251 C C . ILE A 1 161 ? 3.016 -7.806 13.365 1.00 73.56 161 ILE A C 1
ATOM 1253 O O . ILE A 1 161 ? 2.679 -8.986 13.267 1.00 73.56 161 ILE A O 1
ATOM 1257 N N . ASP A 1 162 ? 3.487 -7.252 14.480 1.00 81.31 162 ASP A N 1
ATOM 1258 C CA . ASP A 1 162 ? 3.518 -7.891 15.796 1.00 81.31 162 ASP A CA 1
ATOM 1259 C C . ASP A 1 162 ? 2.474 -7.208 16.693 1.00 81.31 162 ASP A C 1
ATOM 1261 O O . ASP A 1 162 ? 2.563 -6.011 16.980 1.00 81.31 162 ASP A O 1
ATOM 1265 N N . GLY A 1 163 ? 1.434 -7.956 17.057 1.00 84.69 163 GLY A N 1
ATOM 1266 C CA . GLY A 1 163 ? 0.245 -7.474 17.755 1.00 84.69 163 GLY A CA 1
ATOM 1267 C C . GLY A 1 163 ? -0.972 -7.276 16.844 1.00 84.69 163 GLY A C 1
ATOM 1268 O O . GLY A 1 163 ? -0.906 -7.373 15.620 1.00 84.69 163 GLY A O 1
ATOM 1269 N N . SER A 1 164 ? -2.127 -7.019 17.459 1.00 92.50 164 SER A N 1
ATOM 1270 C CA . SER A 1 164 ? -3.386 -6.745 16.753 1.00 92.50 164 SER A CA 1
ATOM 1271 C C . SER A 1 164 ? -3.832 -5.300 16.913 1.00 92.50 164 SER A C 1
ATOM 1273 O O . SER A 1 164 ? -3.386 -4.584 17.814 1.00 92.50 164 SER A O 1
ATOM 1275 N N . VAL A 1 165 ? -4.804 -4.892 16.097 1.00 93.31 165 VAL A N 1
ATOM 1276 C CA . VAL A 1 165 ? -5.479 -3.594 16.247 1.00 93.31 165 VAL A CA 1
ATOM 1277 C C . VAL A 1 165 ? -6.057 -3.435 17.658 1.00 93.31 165 VAL A C 1
ATOM 1279 O O . VAL A 1 165 ? -5.874 -2.398 18.295 1.00 93.31 165 VAL A O 1
ATOM 1282 N N . ARG A 1 166 ? -6.704 -4.478 18.190 1.00 92.44 166 ARG A N 1
ATOM 1283 C CA . ARG A 1 166 ? -7.204 -4.491 19.569 1.00 92.44 166 ARG A CA 1
ATOM 1284 C C . ARG A 1 166 ? -6.092 -4.275 20.597 1.00 92.44 166 ARG A C 1
ATOM 1286 O O . ARG A 1 166 ? -6.277 -3.481 21.519 1.00 92.44 166 ARG A O 1
ATOM 1293 N N . GLN A 1 167 ? -4.967 -4.977 20.452 1.00 89.62 167 GLN A N 1
ATOM 1294 C CA . GLN A 1 167 ? -3.833 -4.879 21.373 1.00 89.62 167 GLN A CA 1
ATOM 1295 C C . GLN A 1 167 ? -3.225 -3.472 21.344 1.00 89.62 167 GLN A C 1
ATOM 1297 O O . GLN A 1 167 ? -3.061 -2.864 22.398 1.00 89.62 167 GLN A O 1
ATOM 1302 N N . TYR A 1 168 ? -3.031 -2.902 20.150 1.00 90.50 168 TYR A N 1
ATOM 1303 C CA . TYR A 1 168 ? -2.571 -1.524 19.980 1.00 90.50 168 TYR A CA 1
ATOM 1304 C C . TYR A 1 168 ? -3.437 -0.529 20.767 1.00 90.50 168 TYR A C 1
ATOM 1306 O O . TYR A 1 168 ? -2.919 0.254 21.561 1.00 90.50 168 TYR A O 1
ATOM 1314 N N . PHE A 1 169 ? -4.762 -0.587 20.601 1.00 91.56 169 PHE A N 1
ATOM 1315 C CA . PHE A 1 169 ? -5.686 0.320 21.287 1.00 91.56 169 PHE A CA 1
ATOM 1316 C C . PHE A 1 169 ? -5.745 0.104 22.805 1.00 91.56 169 PHE A C 1
ATOM 1318 O O . PHE A 1 169 ? -5.872 1.075 23.557 1.00 91.56 169 PHE A O 1
ATOM 1325 N N . LEU A 1 170 ? -5.613 -1.141 23.268 1.00 88.25 170 LEU A N 1
ATOM 1326 C CA . LEU A 1 170 ? -5.492 -1.445 24.693 1.00 88.25 170 LEU A CA 1
ATOM 1327 C C . LEU A 1 170 ? -4.214 -0.837 25.286 1.00 88.25 170 LEU A C 1
ATOM 1329 O O . LEU A 1 170 ? -4.284 -0.210 26.343 1.00 88.25 170 LEU A O 1
ATOM 1333 N N . ASP A 1 171 ? -3.080 -0.964 24.599 1.00 84.75 171 ASP A N 1
ATOM 1334 C CA . ASP A 1 171 ? -1.781 -0.504 25.094 1.00 84.75 171 ASP A CA 1
ATOM 1335 C C . ASP A 1 171 ? -1.687 1.022 25.135 1.00 84.75 171 ASP A C 1
ATOM 1337 O O . ASP A 1 171 ? -1.372 1.597 26.180 1.00 84.75 171 ASP A O 1
ATOM 1341 N N . VAL A 1 172 ? -2.034 1.708 24.039 1.00 85.06 172 VAL A N 1
ATOM 1342 C CA . VAL A 1 172 ? -1.940 3.181 23.974 1.00 85.06 172 VAL A CA 1
ATOM 1343 C C . VAL A 1 172 ? -2.953 3.886 24.877 1.00 85.06 172 VAL A C 1
ATOM 1345 O O . VAL A 1 172 ? -2.751 5.044 25.238 1.00 85.06 172 VAL A O 1
ATOM 1348 N N . SER A 1 173 ? -4.033 3.200 25.265 1.00 85.50 173 SER A N 1
ATOM 1349 C CA . SER A 1 173 ? -5.031 3.721 26.207 1.00 85.50 173 SER A CA 1
ATOM 1350 C C . SER A 1 173 ? -4.755 3.353 27.668 1.00 85.50 173 SER A C 1
ATOM 1352 O O . SER A 1 173 ? -5.533 3.738 28.542 1.00 85.50 173 SER A O 1
ATOM 1354 N N . GLY A 1 174 ? -3.700 2.581 27.959 1.00 85.19 174 GLY A N 1
ATOM 1355 C CA . GLY A 1 174 ? -3.454 2.052 29.304 1.00 85.19 174 GLY A CA 1
ATOM 1356 C C . GLY A 1 174 ? -4.596 1.162 29.817 1.00 85.19 174 GLY A C 1
ATOM 1357 O O . GLY A 1 174 ? -4.873 1.130 31.016 1.00 85.19 174 GLY A O 1
ATOM 1358 N N . GLY A 1 175 ? -5.305 0.480 28.913 1.00 85.44 175 GLY A N 1
ATOM 1359 C CA . GLY A 1 175 ? -6.458 -0.368 29.218 1.00 85.44 175 GLY A CA 1
ATOM 1360 C C . GLY A 1 175 ? -7.785 0.374 29.412 1.00 85.44 175 GLY A C 1
ATOM 1361 O O . GLY A 1 175 ? -8.764 -0.254 29.825 1.00 85.44 175 GLY A O 1
ATOM 1362 N N . ALA A 1 176 ? -7.842 1.680 29.128 1.00 87.75 176 ALA A N 1
ATOM 1363 C CA . ALA A 1 176 ? -9.080 2.463 29.169 1.00 87.75 176 ALA A CA 1
ATOM 1364 C C . ALA A 1 176 ? -10.007 2.190 27.978 1.00 87.75 176 ALA A C 1
ATOM 1366 O O . ALA A 1 176 ? -11.222 2.342 28.090 1.00 87.75 176 ALA A O 1
ATOM 1367 N N . PHE A 1 177 ? -9.456 1.749 26.850 1.00 89.62 177 PHE A N 1
ATOM 1368 C CA . PHE A 1 177 ? -10.204 1.536 25.622 1.00 89.62 177 PHE A CA 1
ATOM 1369 C C . PHE A 1 177 ? -9.970 0.127 25.082 1.00 89.62 177 PHE A C 1
ATOM 1371 O O . PHE A 1 177 ? -8.851 -0.256 24.752 1.00 89.62 177 PHE A O 1
ATOM 1378 N N . GLU A 1 178 ? -11.046 -0.650 24.993 1.00 89.88 178 GLU A N 1
ATOM 1379 C CA . GLU A 1 178 ? -11.039 -1.987 24.408 1.00 89.88 178 GLU A CA 1
ATOM 1380 C C . GLU A 1 178 ? -11.825 -1.967 23.094 1.00 89.88 178 GLU A C 1
ATOM 1382 O O . GLU A 1 178 ? -13.053 -1.835 23.092 1.00 89.88 178 GLU A O 1
ATOM 1387 N N . PHE A 1 179 ? -11.113 -2.124 21.978 1.00 93.94 179 PHE A N 1
ATOM 1388 C CA . PHE A 1 179 ? -11.707 -2.179 20.646 1.00 93.94 179 PHE A CA 1
ATOM 1389 C C . PHE A 1 179 ? -11.775 -3.624 20.151 1.00 93.94 179 PHE A C 1
ATOM 1391 O O . PHE A 1 179 ? -10.757 -4.217 19.807 1.00 93.94 179 PHE A O 1
ATOM 1398 N N . ASN A 1 180 ? -12.974 -4.201 20.158 1.00 93.44 180 ASN A N 1
ATOM 1399 C CA . ASN A 1 180 ? -13.242 -5.534 19.621 1.00 93.44 180 ASN A CA 1
ATOM 1400 C C . ASN A 1 180 ? -13.845 -5.397 18.226 1.00 93.44 180 ASN A C 1
ATOM 1402 O O . ASN A 1 180 ? -14.606 -4.471 17.985 1.00 93.44 180 ASN A O 1
ATOM 1406 N N . ASN A 1 181 ? -13.558 -6.316 17.315 1.00 95.62 181 ASN A N 1
ATOM 1407 C CA . ASN A 1 181 ? -14.059 -6.258 15.948 1.00 95.62 181 ASN A CA 1
ATOM 1408 C C . ASN A 1 181 ? -14.809 -7.538 15.595 1.00 95.62 181 ASN A C 1
ATOM 1410 O O . ASN A 1 181 ? -14.398 -8.632 15.965 1.00 95.62 181 ASN A O 1
ATOM 1414 N N . ILE A 1 182 ? -15.906 -7.411 14.859 1.00 94.50 182 ILE A N 1
ATOM 1415 C CA . ILE A 1 182 ? -16.556 -8.542 14.200 1.00 94.50 182 ILE A CA 1
ATOM 1416 C C . ILE A 1 182 ? -15.972 -8.614 12.794 1.00 94.50 182 ILE A C 1
ATOM 1418 O O . ILE A 1 182 ? -16.207 -7.710 11.991 1.00 94.50 182 ILE A O 1
ATOM 1422 N N . VAL A 1 183 ? -15.206 -9.664 12.502 1.00 93.44 183 VAL A N 1
ATOM 1423 C CA . VAL A 1 183 ? -14.660 -9.900 11.162 1.00 93.44 183 VAL A CA 1
ATOM 1424 C C . VAL A 1 183 ? -15.634 -10.770 10.380 1.00 93.44 183 VAL A C 1
ATOM 1426 O O . VAL A 1 183 ? -15.854 -11.935 10.706 1.00 93.44 183 VAL A O 1
ATOM 1429 N N . TYR A 1 184 ? -16.261 -10.179 9.367 1.00 88.00 184 TYR A N 1
ATOM 1430 C CA . TYR A 1 184 ? -17.212 -10.856 8.497 1.00 88.00 184 TYR A CA 1
ATOM 1431 C C . TYR A 1 184 ? -16.531 -11.292 7.196 1.00 88.00 184 TYR A C 1
ATOM 1433 O O . TYR A 1 184 ? -15.663 -10.591 6.670 1.00 88.00 184 TYR A O 1
ATOM 1441 N N . GLY A 1 185 ? -16.922 -12.477 6.718 1.00 77.69 185 GLY A N 1
ATOM 1442 C CA . GLY A 1 185 ? -16.264 -13.196 5.628 1.00 77.69 185 GLY A CA 1
ATOM 1443 C C . GLY A 1 185 ? -16.280 -12.488 4.272 1.00 77.69 185 GLY A C 1
ATOM 1444 O O . GLY A 1 185 ? -16.772 -11.373 4.124 1.00 77.69 185 GLY A O 1
ATOM 1445 N N . VAL A 1 186 ? -15.720 -13.173 3.275 1.00 82.75 186 VAL A N 1
ATOM 1446 C CA . VAL A 1 186 ? -15.390 -12.583 1.974 1.00 82.75 186 VAL A CA 1
ATOM 1447 C C . VAL A 1 186 ? -16.648 -12.235 1.177 1.00 82.75 186 VAL A C 1
ATOM 1449 O O . VAL A 1 186 ? -17.382 -13.115 0.724 1.00 82.75 186 VAL A O 1
ATOM 1452 N N . TYR A 1 187 ? -16.879 -10.942 0.982 1.00 90.44 187 TYR A N 1
ATOM 1453 C CA . TYR A 1 187 ? -17.830 -10.415 0.015 1.00 90.44 187 TYR A CA 1
ATOM 1454 C C . TYR A 1 187 ? -17.119 -10.182 -1.321 1.00 90.44 187 TYR A C 1
ATOM 1456 O O . TYR A 1 187 ? -16.199 -9.371 -1.405 1.00 90.44 187 TYR A O 1
ATOM 1464 N N . ARG A 1 188 ? -17.580 -10.852 -2.380 1.00 92.75 188 ARG A N 1
ATOM 1465 C CA . ARG A 1 188 ? -17.120 -10.575 -3.743 1.00 92.75 188 ARG A CA 1
ATOM 1466 C C . ARG A 1 188 ? -17.776 -9.296 -4.248 1.00 92.75 188 ARG A C 1
ATOM 1468 O O . ARG A 1 188 ? -18.997 -9.254 -4.407 1.00 92.75 188 ARG A O 1
ATOM 1475 N N . ALA A 1 189 ? -16.975 -8.274 -4.528 1.00 93.00 189 ALA A N 1
ATOM 1476 C CA . ALA A 1 189 ? -17.475 -7.027 -5.088 1.00 93.00 189 ALA A CA 1
ATOM 1477 C C . ALA A 1 189 ? -18.097 -7.236 -6.481 1.00 93.00 189 ALA A C 1
ATOM 1479 O O . ALA A 1 189 ? -17.732 -8.151 -7.220 1.00 93.00 189 ALA A O 1
ATOM 1480 N N . SER A 1 190 ? -19.058 -6.380 -6.842 1.00 93.81 190 SER A N 1
ATOM 1481 C CA . SER A 1 190 ? -19.798 -6.503 -8.107 1.00 93.81 190 SER A CA 1
ATOM 1482 C C . SER A 1 190 ? -19.008 -6.037 -9.332 1.00 93.81 190 SER A C 1
ATOM 1484 O O . SER A 1 190 ? -19.334 -6.447 -10.444 1.00 93.81 190 SER A O 1
ATOM 1486 N N . LYS A 1 191 ? -17.994 -5.191 -9.129 1.00 91.19 191 LYS A N 1
ATOM 1487 C CA . LYS A 1 191 ? -17.053 -4.717 -10.153 1.00 91.19 191 LYS A CA 1
ATOM 1488 C C . LYS A 1 191 ? -15.658 -5.292 -9.909 1.00 91.19 191 LYS A C 1
ATOM 1490 O O . LYS A 1 191 ? -15.370 -5.754 -8.803 1.00 91.19 191 LYS A O 1
ATOM 1495 N N . THR A 1 192 ? -14.804 -5.259 -10.926 1.00 92.81 192 THR A N 1
ATOM 1496 C CA . THR A 1 192 ? -13.402 -5.689 -10.808 1.00 92.81 192 THR A CA 1
ATOM 1497 C C . THR A 1 192 ? -12.587 -4.708 -9.955 1.00 92.81 192 THR A C 1
ATOM 1499 O O . THR A 1 192 ? -12.975 -3.547 -9.803 1.00 92.81 192 THR A O 1
ATOM 1502 N N . PHE A 1 193 ? -11.449 -5.141 -9.405 1.00 87.00 193 PHE A N 1
ATOM 1503 C CA . PHE A 1 193 ? -10.507 -4.260 -8.713 1.00 87.00 193 PHE A CA 1
ATOM 1504 C C . PHE A 1 193 ? -10.102 -3.107 -9.631 1.00 87.00 193 PHE A C 1
ATOM 1506 O O . PHE A 1 193 ? -10.207 -1.949 -9.236 1.00 87.00 193 PHE A O 1
ATOM 1513 N N . ALA A 1 194 ? -9.763 -3.412 -10.889 1.00 84.94 194 ALA A N 1
ATOM 1514 C CA . ALA A 1 194 ? -9.415 -2.398 -11.880 1.00 84.94 194 ALA A CA 1
ATOM 1515 C C . ALA A 1 194 ? -10.532 -1.358 -12.097 1.00 84.94 194 ALA A C 1
ATOM 1517 O O . ALA A 1 194 ? -10.254 -0.178 -12.290 1.00 84.94 194 ALA A O 1
ATOM 1518 N N . GLU A 1 195 ? -11.8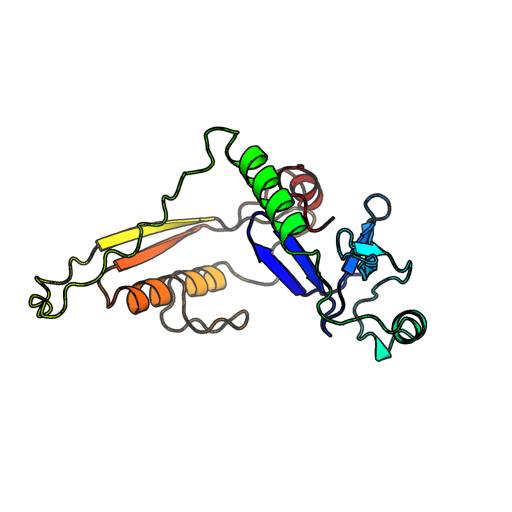05 -1.754 -12.075 1.00 84.88 195 GLU A N 1
ATOM 1519 C CA . GLU A 1 195 ? -12.918 -0.810 -12.212 1.00 84.88 195 GLU A CA 1
ATOM 1520 C C . GLU A 1 195 ? -13.087 0.087 -10.984 1.00 84.88 195 GLU A C 1
ATOM 1522 O O . GLU A 1 195 ? -13.419 1.259 -11.149 1.00 84.88 195 GLU A O 1
ATOM 1527 N N . TYR A 1 196 ? -12.868 -0.438 -9.773 1.00 82.31 196 TYR A N 1
ATOM 1528 C CA . TYR A 1 196 ? -12.884 0.362 -8.544 1.00 82.31 196 TYR A CA 1
ATOM 1529 C C . TYR A 1 196 ? -11.691 1.314 -8.458 1.00 82.31 196 TYR A C 1
ATOM 1531 O O . TYR A 1 196 ? -11.879 2.465 -8.078 1.00 82.31 196 TYR A O 1
ATOM 1539 N N . ASP A 1 197 ? -10.503 0.860 -8.853 1.00 76.75 197 ASP A N 1
ATOM 1540 C CA . ASP A 1 197 ? -9.268 1.653 -8.862 1.00 76.75 197 ASP A CA 1
ATOM 1541 C C . ASP A 1 197 ? -9.339 2.816 -9.870 1.00 76.75 197 ASP A C 1
ATOM 1543 O O . ASP A 1 197 ? -8.822 3.902 -9.632 1.00 76.75 197 ASP A O 1
ATOM 1547 N N . ASN A 1 198 ? -10.082 2.638 -10.969 1.00 75.12 198 ASN A N 1
ATOM 1548 C CA . ASN A 1 198 ? -10.349 3.703 -11.942 1.00 75.12 198 ASN A CA 1
ATOM 1549 C C . ASN A 1 198 ? -11.521 4.630 -11.555 1.00 75.12 198 ASN A C 1
ATOM 1551 O O . ASN A 1 198 ? -11.811 5.585 -12.285 1.00 75.12 198 ASN A O 1
ATOM 1555 N N . LEU A 1 199 ? -12.225 4.391 -10.440 1.00 72.50 199 LEU A N 1
ATOM 1556 C CA . LEU A 1 199 ? -13.118 5.412 -9.891 1.00 72.50 199 LEU A CA 1
ATOM 1557 C C . LEU A 1 199 ? -12.203 6.529 -9.390 1.00 72.50 199 LEU A C 1
ATOM 1559 O O . LEU A 1 199 ? -11.467 6.306 -8.439 1.00 72.50 199 LEU A O 1
ATOM 1563 N N . GLY A 1 200 ? -12.230 7.710 -10.015 1.00 59.84 200 GLY A N 1
ATOM 1564 C CA . GLY A 1 200 ? -11.345 8.857 -9.725 1.00 59.84 200 GLY A CA 1
ATOM 1565 C C . GLY A 1 200 ? -11.486 9.491 -8.326 1.00 59.84 200 GLY A C 1
ATOM 1566 O O . GLY A 1 200 ? -11.408 10.710 -8.178 1.00 59.84 200 GLY A O 1
ATOM 1567 N N . MET A 1 201 ? -11.741 8.677 -7.304 1.00 54.12 201 MET A N 1
ATOM 1568 C CA . MET A 1 201 ? -11.877 9.020 -5.896 1.00 54.12 201 MET A CA 1
ATOM 1569 C C . MET A 1 201 ? -10.524 9.040 -5.160 1.00 54.12 201 MET A C 1
ATOM 1571 O O . MET A 1 201 ? -10.473 9.552 -4.048 1.00 54.12 201 MET A O 1
ATOM 1575 N N . GLY A 1 202 ? -9.433 8.577 -5.786 1.00 48.78 202 GLY A N 1
ATOM 1576 C CA . GLY A 1 202 ? -8.056 8.760 -5.317 1.00 48.78 202 GLY A CA 1
ATOM 1577 C C . GLY A 1 202 ? -7.093 8.900 -6.498 1.00 48.78 202 GLY A C 1
ATOM 1578 O O . GLY A 1 202 ? -7.014 8.011 -7.335 1.00 48.78 202 GLY A O 1
ATOM 1579 N N . GLU A 1 203 ? -6.374 10.019 -6.593 1.00 48.16 203 GLU A N 1
ATOM 1580 C CA . GLU A 1 203 ? -5.256 10.176 -7.534 1.00 48.16 203 GLU A CA 1
ATOM 1581 C C . GLU A 1 203 ? -3.949 10.062 -6.745 1.00 48.16 203 GLU A C 1
ATOM 1583 O O . GLU A 1 203 ? -3.726 10.813 -5.795 1.00 48.16 203 GLU A O 1
ATOM 1588 N N . GLY A 1 204 ? -3.079 9.125 -7.125 1.00 44.66 204 GLY A N 1
ATOM 1589 C CA . GLY A 1 204 ? -1.753 9.009 -6.510 1.00 44.66 204 GLY A CA 1
ATOM 1590 C C . GLY A 1 204 ? -0.929 7.794 -6.935 1.00 44.66 204 GLY A C 1
ATOM 1591 O O . GLY A 1 204 ? 0.292 7.843 -6.851 1.00 44.66 204 GLY A O 1
ATOM 1592 N N . ALA A 1 205 ? -1.559 6.724 -7.426 1.00 39.31 205 ALA A N 1
ATOM 1593 C CA . ALA A 1 205 ? -0.856 5.502 -7.838 1.00 39.31 205 ALA A CA 1
ATOM 1594 C C . ALA A 1 205 ? -1.148 5.052 -9.283 1.00 39.31 205 ALA A C 1
ATOM 1596 O O . ALA A 1 205 ? -0.903 3.895 -9.613 1.00 39.31 205 ALA A O 1
ATOM 1597 N N . THR A 1 206 ? -1.636 5.955 -10.136 1.00 38.34 206 THR A N 1
ATOM 1598 C CA . THR A 1 206 ? -1.824 5.729 -11.581 1.00 38.34 206 THR A CA 1
ATOM 1599 C C . THR A 1 206 ? -0.910 6.600 -12.409 1.00 38.34 206 THR A C 1
ATOM 1601 O O . THR A 1 206 ? -0.714 7.765 -11.994 1.00 38.34 206 THR A O 1
#

Sequence (206 aa):
MVRVDVKLYGDEFYMRAESLDGYTLVQDSISKWIYYAQCNQDCSELLSTGVIYSGSAIANNQAAASLNLLKHAKLNKQVISNIVEQAKIRLYGPDGVLKVEKPEPKPIPKGMQLAPQQGIVKQKVTGLVLIVDFSDEPLTSYSVDVFDSLWNGKNHESFGIDGSVRQYFLDVSGGAFEFNNIVYGVYRASKTFAEYDNLGMGEGAT